Protein AF-A0A4R5AH41-F1 (afdb_monomer)

Nearest PDB structures (foldseek):
  6cy1-assembly1_B  TM=2.237E-01  e=2.952E-01  Elizabethkingia anophelis NUHP1
  3kl4-assembly1_A  TM=2.730E-01  e=7.600E-01  Saccharolobus solfataricus P2
  2q9b-assembly2_B  TM=2.806E-01  e=1.340E+00  Thermus aquaticus

Sequence (254 aa):
MARFDHRVDLRISCFIVAVNAEPDVEETVKLLARASHRENRQSMNRLARGCSQDTRNRLRAALQHRTAGPDRTPSSHEGHRQLLASAFRHPQGTGFIGPGADGLLRSAFTEALTSKTGVSWILAAKSDLRRLFDDAFDDALREHWSPRLRVVDTLEDAIEHLDFEADIARALNTNATDALLPVLWFTTSGPDTDVIHQTLQNWPDIIALIAGGWPHGPTHLIEADGPRPLPRRPIDLLSPQQAIASLDVPDQPS

Foldseek 3Di:
DDDDDDDDPPPPVVVVVPPDDDPVVVVVVVVVVVVVPDDDPVVVVVCVVPPPPVVVVVVLVVVVVVPPDDDDDDDDDPPPPAQLLNVQFDLQAEEEDEDLRLLSVLLSVLCQLPDPDQAQAEEEEPVQCCVNQPPLCDPVLVVVSPPRYDYHHDPVRRLVVLVVVLVVVVVSPPPDPPPHRAYEYEEEDDPCLVVVSVSSNSDDGYRYYYYDDRPRDYYWYAYPLGTVVDPPDHGRRDHSVRSSVSSPDPDPPD

Structure (mmCIF, N/CA/C/O backbone):
data_AF-A0A4R5AH41-F1
#
_entry.id   AF-A0A4R5AH41-F1
#
loop_
_atom_site.group_PDB
_atom_site.id
_atom_site.type_symbol
_atom_site.label_atom_id
_atom_site.label_alt_id
_atom_site.label_comp_id
_atom_site.label_asym_id
_atom_site.label_entity_id
_atom_site.label_seq_id
_atom_site.pdbx_PDB_ins_code
_atom_site.Cartn_x
_atom_site.Cartn_y
_atom_site.Cartn_z
_atom_site.occupancy
_atom_site.B_iso_or_equiv
_atom_site.auth_seq_id
_atom_site.auth_comp_id
_atom_site.auth_asym_id
_atom_site.auth_atom_id
_atom_site.pdbx_PDB_model_num
ATOM 1 N N . MET A 1 1 ? 4.994 33.450 -8.417 1.00 35.09 1 MET A N 1
ATOM 2 C CA . MET A 1 1 ? 3.945 33.700 -7.404 1.00 35.09 1 MET A CA 1
ATOM 3 C C . MET A 1 1 ? 2.589 33.546 -8.092 1.00 35.09 1 MET A C 1
ATOM 5 O O . MET A 1 1 ? 1.967 34.528 -8.472 1.00 35.09 1 MET A O 1
ATOM 9 N N . ALA A 1 2 ? 2.218 32.296 -8.380 1.00 28.33 2 ALA A N 1
ATOM 10 C CA . ALA A 1 2 ? 1.014 31.933 -9.125 1.00 28.33 2 ALA A CA 1
ATOM 11 C C . ALA A 1 2 ? -0.045 31.429 -8.136 1.00 28.33 2 ALA A C 1
ATOM 13 O O . ALA A 1 2 ? 0.275 30.655 -7.238 1.00 28.33 2 ALA A O 1
ATOM 14 N N . ARG A 1 3 ? -1.277 31.927 -8.265 1.00 29.14 3 ARG A N 1
ATOM 15 C CA . ARG A 1 3 ? -2.433 31.496 -7.471 1.00 29.14 3 ARG A CA 1
ATOM 16 C C . ARG A 1 3 ? -2.961 30.189 -8.066 1.00 29.14 3 ARG A C 1
ATOM 18 O O . ARG A 1 3 ? -3.331 30.189 -9.235 1.00 29.14 3 ARG 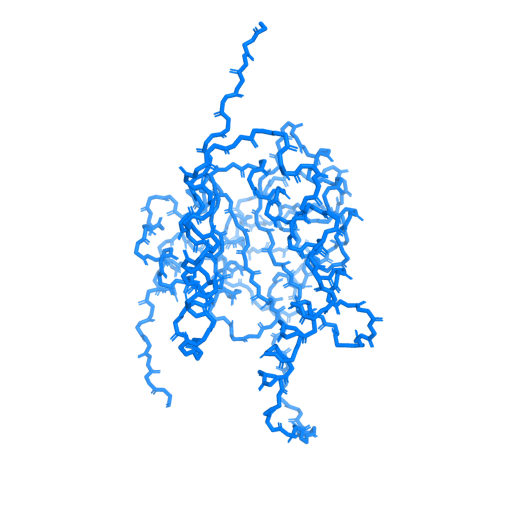A O 1
ATOM 25 N N . PHE A 1 4 ? -2.993 29.124 -7.270 1.00 28.44 4 PHE A N 1
ATOM 26 C CA . PHE A 1 4 ? -3.710 27.895 -7.603 1.00 28.44 4 PHE A CA 1
ATOM 27 C C . PHE A 1 4 ? -5.207 28.085 -7.323 1.00 28.44 4 PHE A C 1
ATOM 29 O O . PHE A 1 4 ? -5.600 28.564 -6.258 1.00 28.44 4 PHE A O 1
ATOM 36 N N . ASP A 1 5 ? -6.022 27.780 -8.330 1.00 29.89 5 ASP A N 1
ATOM 37 C CA . ASP A 1 5 ? -7.482 27.835 -8.313 1.00 29.89 5 ASP A CA 1
ATOM 38 C C . ASP A 1 5 ? -8.002 26.421 -8.003 1.00 29.89 5 ASP A C 1
ATOM 40 O O . ASP A 1 5 ? -7.986 25.544 -8.865 1.00 29.89 5 ASP A O 1
ATOM 44 N N . HIS A 1 6 ? -8.405 26.171 -6.752 1.00 34.00 6 HIS A N 1
ATOM 45 C CA . HIS A 1 6 ? -9.060 24.924 -6.351 1.00 34.00 6 HIS A CA 1
ATOM 46 C C . HIS A 1 6 ? -10.540 24.969 -6.745 1.00 34.00 6 HIS A C 1
ATOM 48 O O . HIS A 1 6 ? -11.391 25.481 -6.013 1.00 34.00 6 HIS A O 1
ATOM 54 N N . ARG A 1 7 ? -10.861 24.380 -7.895 1.00 31.56 7 ARG A N 1
ATOM 55 C CA . ARG A 1 7 ? -12.209 23.893 -8.203 1.00 31.56 7 ARG A CA 1
ATOM 56 C C . ARG A 1 7 ? -12.178 22.370 -8.209 1.00 31.56 7 ARG A C 1
ATOM 58 O O . ARG A 1 7 ? -11.949 21.766 -9.249 1.00 31.56 7 ARG A O 1
ATOM 65 N N . VAL A 1 8 ? -12.406 21.765 -7.046 1.00 41.31 8 VAL A N 1
ATOM 66 C CA . VAL A 1 8 ? -12.725 20.336 -6.940 1.00 41.31 8 VAL A CA 1
ATOM 67 C C . VAL A 1 8 ? -14.244 20.186 -6.968 1.00 41.31 8 VAL A C 1
ATOM 69 O O . VAL A 1 8 ? -14.975 20.847 -6.227 1.00 41.31 8 VAL A O 1
ATOM 72 N N . ASP A 1 9 ? -14.701 19.356 -7.899 1.00 36.22 9 ASP A N 1
ATOM 73 C CA . ASP A 1 9 ? -16.094 19.066 -8.213 1.00 36.22 9 ASP A CA 1
ATOM 74 C C . ASP A 1 9 ? -16.742 18.255 -7.071 1.00 36.22 9 ASP A C 1
ATOM 76 O O . ASP A 1 9 ? -16.426 17.090 -6.838 1.00 36.22 9 ASP A O 1
ATOM 80 N N . LEU A 1 10 ? -17.663 18.882 -6.332 1.00 38.03 10 LEU A N 1
ATOM 81 C CA . LEU A 1 10 ? -18.361 18.349 -5.147 1.00 38.03 10 LEU A CA 1
ATOM 82 C C . LEU A 1 10 ? -19.412 17.260 -5.463 1.00 38.03 10 LEU A C 1
ATOM 84 O O . LEU A 1 10 ? -20.250 16.927 -4.622 1.00 38.03 10 LEU A O 1
ATOM 88 N N . ARG A 1 11 ? -19.410 16.706 -6.679 1.00 35.22 11 ARG A N 1
ATOM 89 C CA . ARG A 1 11 ? -20.473 15.815 -7.171 1.00 35.22 11 ARG A CA 1
ATOM 90 C C . ARG A 1 11 ? -20.351 14.359 -6.725 1.00 35.22 11 ARG A C 1
ATOM 92 O O . ARG A 1 11 ? -21.365 13.669 -6.708 1.00 35.22 11 ARG A O 1
ATOM 99 N N . ILE A 1 12 ? -19.173 13.896 -6.304 1.00 39.19 12 ILE A N 1
ATOM 100 C CA . ILE A 1 12 ? -18.959 12.459 -6.041 1.00 39.19 12 ILE A CA 1
ATOM 101 C C . ILE A 1 12 ? -19.323 12.059 -4.595 1.00 39.19 12 ILE A C 1
ATOM 103 O O . ILE A 1 12 ? -19.827 10.959 -4.376 1.00 39.19 12 ILE A O 1
ATOM 107 N N . SER A 1 13 ? -19.223 12.964 -3.612 1.00 37.66 13 SER A N 1
ATOM 108 C CA . SER A 1 13 ? -19.558 12.635 -2.209 1.00 37.66 13 SER A CA 1
ATOM 109 C C . SER A 1 13 ? -21.052 12.690 -1.860 1.00 37.66 13 SER A C 1
ATOM 111 O O . SER A 1 13 ? -21.449 12.151 -0.830 1.00 37.66 13 SER A O 1
ATOM 113 N N . CYS A 1 14 ? -21.914 13.282 -2.697 1.00 33.88 14 CYS A N 1
ATOM 114 C CA . CYS A 1 14 ? -23.363 13.282 -2.434 1.00 33.88 14 CYS A CA 1
ATOM 115 C C . CYS A 1 14 ? -24.069 11.992 -2.882 1.00 33.88 14 CYS A C 1
ATOM 117 O O . CYS A 1 14 ? -25.164 11.706 -2.402 1.00 33.88 14 CYS A O 1
ATOM 119 N N . PHE A 1 15 ? -23.461 11.186 -3.757 1.00 35.25 15 PHE A N 1
ATOM 120 C CA . PHE A 1 15 ? -24.126 9.990 -4.280 1.00 35.25 15 PHE A CA 1
ATOM 121 C C . PHE A 1 15 ? -24.088 8.803 -3.312 1.00 35.25 15 PHE A C 1
ATOM 123 O O . PHE A 1 15 ? -25.055 8.053 -3.241 1.00 35.25 15 PHE A O 1
ATOM 130 N N . ILE A 1 16 ? -23.048 8.676 -2.482 1.00 39.44 16 ILE A N 1
ATOM 131 C CA . ILE A 1 16 ? -22.964 7.585 -1.491 1.00 39.44 16 ILE A CA 1
ATOM 132 C C . ILE A 1 16 ? -24.015 7.755 -0.373 1.00 39.44 16 ILE A C 1
ATOM 134 O O . ILE A 1 16 ? -24.463 6.771 0.210 1.00 39.44 16 ILE A O 1
ATOM 138 N N . VAL A 1 17 ? -24.482 8.986 -0.125 1.00 38.38 17 VAL A N 1
ATOM 139 C CA . VAL A 1 17 ? -25.563 9.272 0.836 1.00 38.38 17 VAL A CA 1
ATOM 140 C C . VAL A 1 17 ? -26.957 9.081 0.216 1.00 38.38 17 VAL A C 1
ATOM 142 O O . VAL A 1 17 ? -27.891 8.735 0.932 1.00 38.38 17 VAL A O 1
ATOM 145 N N . ALA A 1 18 ? -27.122 9.256 -1.100 1.00 36.81 18 ALA A N 1
ATOM 146 C CA . ALA A 1 18 ? -28.443 9.312 -1.737 1.00 36.81 18 ALA A CA 1
ATOM 147 C C . ALA A 1 18 ? -29.052 7.949 -2.119 1.00 36.81 18 ALA A C 1
ATOM 149 O O . ALA A 1 18 ? -30.262 7.868 -2.302 1.00 36.81 18 ALA A O 1
ATOM 150 N N . VAL A 1 19 ? -28.265 6.871 -2.221 1.00 41.78 19 VAL A N 1
ATOM 151 C CA . VAL A 1 19 ? -28.760 5.586 -2.768 1.00 41.78 19 VAL A CA 1
ATOM 152 C C . VAL A 1 19 ? -29.76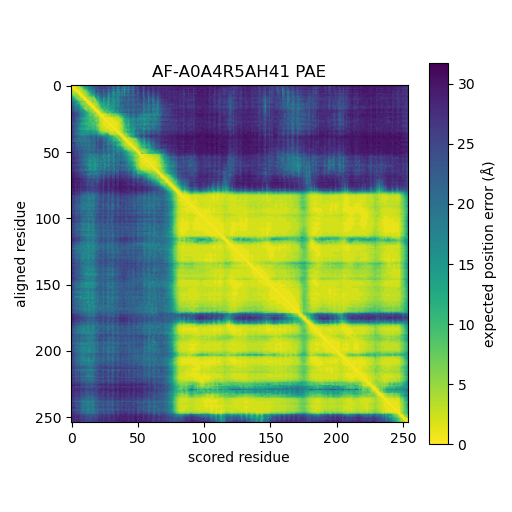3 4.864 -1.844 1.00 41.78 19 VAL A C 1
ATOM 154 O O . VAL A 1 19 ? -30.431 3.947 -2.298 1.00 41.78 19 VAL A O 1
ATOM 157 N N . ASN A 1 20 ? -29.952 5.292 -0.587 1.00 41.31 20 ASN A N 1
ATOM 158 C CA . ASN A 1 20 ? -30.969 4.723 0.320 1.00 41.31 20 ASN A CA 1
ATOM 159 C C . ASN A 1 20 ? -31.586 5.748 1.295 1.00 41.31 20 ASN A C 1
ATOM 161 O O . ASN A 1 20 ? -32.008 5.388 2.394 1.00 41.31 20 ASN A O 1
ATOM 165 N N . ALA A 1 21 ? -31.595 7.035 0.946 1.00 40.72 21 ALA A N 1
ATOM 166 C CA . ALA A 1 21 ? -32.106 8.065 1.845 1.00 40.72 21 ALA A CA 1
ATOM 167 C C . ALA A 1 21 ? -33.635 8.208 1.730 1.00 40.72 21 ALA A C 1
ATOM 169 O O . ALA A 1 21 ? -34.175 8.231 0.626 1.00 40.72 21 ALA A O 1
ATOM 170 N N . GLU A 1 22 ? -34.332 8.326 2.866 1.00 47.62 22 GLU A N 1
ATOM 171 C CA . GLU A 1 22 ? -35.754 8.689 2.886 1.00 47.62 22 GLU A CA 1
ATOM 172 C C . GLU A 1 22 ? -35.989 10.027 2.148 1.00 47.62 22 GLU A C 1
ATOM 174 O O . GLU A 1 22 ? -35.108 10.896 2.170 1.00 47.62 22 GLU A O 1
ATOM 179 N N . PRO A 1 23 ? -37.162 10.228 1.512 1.00 49.97 23 PRO A N 1
ATOM 180 C CA . PRO A 1 23 ? -37.425 11.355 0.604 1.00 49.97 23 PRO A CA 1
ATOM 181 C C . PRO A 1 23 ? -37.144 12.750 1.200 1.00 49.97 23 PRO A C 1
ATOM 183 O O . PRO A 1 23 ? -36.809 13.679 0.466 1.00 49.97 23 PRO A O 1
ATOM 186 N N . ASP A 1 24 ? -37.194 12.891 2.525 1.00 48.56 24 ASP A N 1
ATOM 187 C CA . ASP A 1 24 ? -36.942 14.146 3.251 1.00 48.56 24 ASP A CA 1
ATOM 188 C C . ASP A 1 24 ? -35.437 14.531 3.315 1.00 48.56 24 ASP A C 1
ATOM 190 O O . ASP A 1 24 ? -35.044 15.704 3.349 1.00 48.56 24 ASP A O 1
ATOM 194 N N . VAL A 1 25 ? -34.541 13.539 3.250 1.00 50.91 25 VAL A N 1
ATOM 195 C CA . VAL A 1 25 ? -33.081 13.745 3.229 1.00 50.91 25 VAL A CA 1
ATOM 196 C C . VAL A 1 25 ? -32.612 14.142 1.828 1.00 50.91 25 VAL A C 1
ATOM 198 O O . VAL A 1 25 ? -31.726 14.989 1.683 1.00 50.91 25 VAL A O 1
ATOM 201 N N . GLU A 1 26 ? -33.245 13.598 0.788 1.00 48.69 26 GLU A N 1
ATOM 202 C CA . GLU A 1 26 ? -32.964 13.959 -0.602 1.00 48.69 26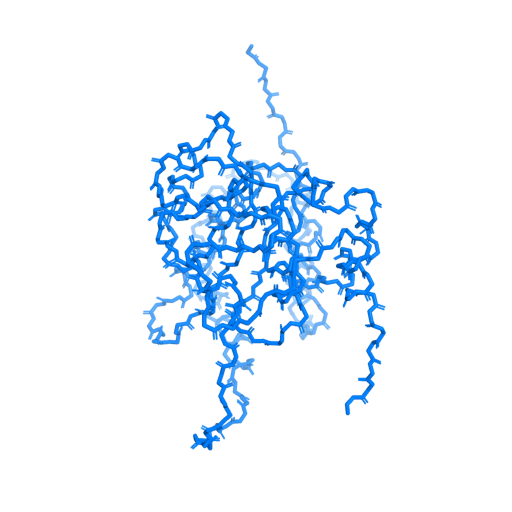 GLU A CA 1
ATOM 203 C C . GLU A 1 26 ? -33.308 15.434 -0.878 1.00 48.69 26 GLU A C 1
ATOM 205 O O . GLU A 1 26 ? -32.557 16.141 -1.558 1.00 48.69 26 GLU A O 1
ATOM 210 N N . GLU A 1 27 ? -34.400 15.938 -0.296 1.00 50.78 27 GLU A N 1
ATOM 211 C CA . GLU A 1 27 ? -34.790 17.345 -0.400 1.00 50.78 27 GLU A CA 1
ATOM 212 C C . GLU A 1 27 ? -33.811 18.270 0.339 1.00 50.78 27 GLU A C 1
ATOM 214 O O . GLU A 1 27 ? -33.423 19.315 -0.190 1.00 50.78 27 GLU A O 1
ATOM 219 N N . THR A 1 28 ? -33.294 17.839 1.491 1.00 49.38 28 THR A N 1
ATOM 220 C CA . THR A 1 28 ? -32.268 18.571 2.251 1.00 49.38 28 THR A CA 1
ATOM 221 C C . THR A 1 28 ? -30.940 18.664 1.485 1.00 49.38 28 THR A C 1
ATOM 223 O O . THR A 1 28 ? -30.325 19.733 1.422 1.00 49.38 28 THR A O 1
ATOM 226 N N . VAL A 1 29 ? -30.517 17.581 0.825 1.00 51.06 29 VAL A N 1
ATOM 227 C CA . VAL A 1 29 ? -29.310 17.559 -0.022 1.00 51.06 29 VAL A CA 1
ATOM 228 C C . VAL A 1 29 ? -29.505 18.410 -1.284 1.00 51.06 29 VAL A C 1
ATOM 230 O O . VAL A 1 29 ? -28.619 19.186 -1.651 1.00 51.06 29 VAL A O 1
ATOM 233 N N . LYS A 1 30 ? -30.690 18.366 -1.911 1.00 52.84 30 LYS A N 1
ATOM 234 C CA . LYS A 1 30 ? -31.043 19.237 -3.049 1.00 52.84 30 LYS A CA 1
ATOM 235 C C . LYS A 1 30 ? -31.088 20.716 -2.655 1.00 52.84 30 LYS A C 1
ATOM 237 O O . LYS A 1 30 ? -30.661 21.561 -3.442 1.00 52.84 30 LYS A O 1
ATOM 242 N N . LEU A 1 31 ? -31.569 21.051 -1.457 1.00 48.94 31 LEU A N 1
ATOM 243 C CA . LEU A 1 31 ? -31.590 22.423 -0.938 1.00 48.94 31 LEU A CA 1
ATOM 244 C C . LEU A 1 31 ? -30.180 22.946 -0.641 1.00 48.94 31 LEU A C 1
ATOM 246 O O . LEU A 1 31 ? -29.873 24.083 -1.002 1.00 48.94 31 LEU A O 1
ATOM 250 N N . LEU A 1 32 ? -29.297 22.113 -0.083 1.00 46.50 32 LEU A N 1
ATOM 251 C CA . LEU A 1 32 ? -27.883 22.449 0.126 1.00 46.50 32 LEU A CA 1
ATOM 252 C C . LEU A 1 32 ? -27.134 22.648 -1.202 1.00 46.50 32 LEU A C 1
ATOM 254 O O . LEU A 1 32 ? -26.383 23.614 -1.348 1.00 46.50 32 LEU A O 1
ATOM 258 N N . ALA A 1 33 ? -27.410 21.813 -2.209 1.00 47.31 33 ALA A N 1
ATOM 259 C CA . ALA A 1 33 ? -26.854 21.968 -3.553 1.00 47.31 33 ALA A CA 1
ATOM 260 C C . ALA A 1 33 ? -27.364 23.240 -4.264 1.00 47.31 33 ALA A C 1
ATOM 262 O O . ALA A 1 33 ? -26.602 23.922 -4.948 1.00 47.31 33 ALA A O 1
ATOM 263 N N . ARG A 1 34 ? -28.638 23.615 -4.067 1.00 46.47 34 ARG A N 1
ATOM 264 C CA . ARG A 1 34 ? -29.227 24.852 -4.617 1.00 46.47 34 ARG A CA 1
ATOM 265 C C . ARG A 1 34 ? -28.726 26.116 -3.911 1.00 46.47 34 ARG A C 1
ATOM 267 O O . ARG A 1 34 ? -28.546 27.137 -4.572 1.00 46.47 34 ARG A O 1
ATOM 274 N N . ALA A 1 35 ? -28.457 26.052 -2.605 1.00 42.38 35 ALA A N 1
ATOM 275 C CA . ALA A 1 35 ? -27.879 27.159 -1.839 1.00 42.38 35 ALA A CA 1
ATOM 276 C C . ALA A 1 35 ? -26.420 27.460 -2.234 1.00 42.38 35 ALA A C 1
ATOM 278 O O . ALA A 1 35 ? -25.985 28.602 -2.129 1.00 42.38 35 ALA A O 1
ATOM 279 N N . SER A 1 36 ? -25.691 26.468 -2.758 1.00 41.44 36 SER A N 1
ATOM 280 C CA . SER A 1 36 ? -24.319 26.626 -3.265 1.00 41.44 36 SER A CA 1
ATOM 281 C C . SER A 1 36 ? -24.237 27.424 -4.582 1.00 41.44 36 SER A C 1
ATOM 283 O O . SER A 1 36 ? -23.195 27.996 -4.898 1.00 41.44 36 SER A O 1
ATOM 285 N N . HIS A 1 37 ? -25.344 27.537 -5.331 1.00 40.44 37 HIS A N 1
ATOM 286 C CA . HIS A 1 37 ? -25.381 28.213 -6.635 1.00 40.44 37 HIS A CA 1
ATOM 287 C C . HIS A 1 37 ? -25.789 29.698 -6.605 1.00 40.44 37 HIS A C 1
ATOM 289 O O . HIS A 1 37 ? -25.733 30.353 -7.646 1.00 40.44 37 HIS A O 1
ATOM 295 N N . ARG A 1 38 ? -26.166 30.264 -5.448 1.00 42.25 38 ARG A N 1
ATOM 296 C CA . ARG A 1 38 ? -26.451 31.704 -5.302 1.00 42.25 38 ARG A CA 1
ATOM 297 C C . ARG A 1 38 ? -25.404 32.379 -4.417 1.00 42.25 38 ARG A C 1
ATOM 299 O O . ARG A 1 38 ? -25.108 31.923 -3.322 1.00 42.25 38 ARG A O 1
ATOM 306 N N . GLU A 1 39 ? -24.855 33.469 -4.938 1.00 41.47 39 GLU A N 1
ATOM 307 C CA . GLU A 1 39 ? -23.801 34.317 -4.376 1.00 41.47 39 GLU A CA 1
ATOM 308 C C . GLU A 1 39 ? -23.873 34.553 -2.855 1.00 41.47 39 GLU A C 1
ATOM 310 O O . GLU A 1 39 ? -24.918 34.891 -2.305 1.00 41.47 39 GLU A O 1
ATOM 315 N N . ASN A 1 40 ? -22.714 34.519 -2.189 1.00 40.59 40 ASN A N 1
ATOM 316 C CA . ASN A 1 40 ? -21.980 35.708 -1.717 1.00 40.59 40 ASN A CA 1
ATOM 317 C C . ASN A 1 40 ? -21.041 35.304 -0.555 1.00 40.59 40 ASN A C 1
ATOM 319 O O . ASN A 1 40 ? -21.462 34.744 0.461 1.00 40.59 40 ASN A O 1
ATOM 323 N N . ARG A 1 41 ? -19.744 35.609 -0.695 1.00 42.31 41 ARG A N 1
ATOM 324 C CA . ARG A 1 41 ? -18.631 35.159 0.172 1.00 42.31 41 ARG A CA 1
ATOM 325 C C . ARG A 1 41 ? -18.740 35.582 1.647 1.00 42.31 41 ARG A C 1
ATOM 327 O O . ARG A 1 41 ? -18.005 35.062 2.479 1.00 42.31 41 ARG A O 1
ATOM 334 N N . GLN A 1 42 ? -19.647 36.495 1.995 1.00 37.62 42 GLN A N 1
ATOM 335 C CA . GLN A 1 42 ? -19.817 36.989 3.367 1.00 37.62 42 GLN A CA 1
ATOM 336 C C . GLN A 1 42 ? -20.838 36.200 4.209 1.00 37.62 42 GLN A C 1
ATOM 338 O O . GLN A 1 42 ? -20.825 36.323 5.434 1.00 37.62 42 GLN A O 1
ATOM 343 N N . SER A 1 43 ? -21.653 35.328 3.603 1.00 37.22 43 SER A N 1
ATOM 344 C CA . SER A 1 43 ? -22.645 34.517 4.336 1.00 37.22 43 SER A CA 1
ATOM 345 C C . SER A 1 43 ? -22.083 33.185 4.858 1.00 37.22 43 SER A C 1
ATOM 347 O O . SER A 1 43 ? -22.557 32.669 5.871 1.00 37.22 43 SER A O 1
ATOM 349 N N . MET A 1 44 ? -21.019 32.652 4.244 1.00 33.88 44 MET A N 1
ATOM 350 C CA . MET A 1 44 ? -20.412 31.374 4.654 1.00 33.88 44 MET A CA 1
ATOM 351 C C . MET A 1 44 ? -19.733 31.420 6.031 1.00 33.88 44 MET A C 1
ATOM 353 O O . MET A 1 44 ? -19.814 30.451 6.784 1.00 33.88 44 MET A O 1
ATOM 357 N N . ASN A 1 45 ? -19.152 32.559 6.425 1.00 32.62 45 ASN A N 1
ATOM 358 C CA . ASN A 1 45 ? -18.512 32.689 7.741 1.00 32.62 45 ASN A CA 1
ATOM 359 C C . ASN A 1 45 ? -19.514 32.729 8.909 1.00 32.62 45 ASN A C 1
ATOM 361 O O . ASN A 1 45 ? -19.117 32.522 10.055 1.00 32.62 45 ASN A O 1
ATOM 365 N N . ARG A 1 46 ? -20.810 32.960 8.646 1.00 35.22 46 ARG A N 1
ATOM 366 C CA . ARG A 1 46 ? -21.862 32.889 9.677 1.00 35.22 46 ARG A CA 1
ATOM 367 C C . ARG A 1 46 ? -22.573 31.535 9.735 1.00 35.22 46 ARG A C 1
ATOM 369 O O . ARG A 1 46 ? -23.102 31.205 10.789 1.00 35.22 46 ARG A O 1
ATOM 376 N N . LEU A 1 47 ? -22.528 30.725 8.674 1.00 38.62 47 LEU A N 1
ATOM 377 C CA . LEU A 1 47 ? -23.182 29.406 8.642 1.00 38.62 47 LEU A CA 1
ATOM 378 C C . LEU A 1 47 ? -22.273 28.248 9.091 1.00 38.62 47 LEU A C 1
ATOM 380 O O . LEU A 1 47 ? -22.780 27.248 9.591 1.00 38.62 47 LEU A O 1
ATOM 384 N N . ALA A 1 48 ? -20.943 28.402 9.056 1.00 37.47 48 ALA A N 1
ATOM 385 C CA . ALA A 1 48 ? -20.011 27.401 9.601 1.00 37.47 48 ALA A CA 1
ATOM 386 C C . ALA A 1 48 ? -20.086 27.241 11.139 1.00 37.47 48 ALA A C 1
ATOM 388 O O . ALA A 1 48 ? -19.612 26.248 11.685 1.00 37.47 48 ALA A O 1
ATOM 389 N N . ARG A 1 49 ? -20.721 28.185 11.852 1.00 40.56 49 ARG A N 1
ATOM 390 C CA . ARG A 1 49 ? -21.010 28.077 13.299 1.00 40.56 49 ARG A CA 1
ATOM 391 C C . ARG A 1 49 ? -22.427 27.582 13.610 1.00 40.56 49 ARG A C 1
ATOM 393 O O . ARG A 1 49 ? -22.805 27.536 14.774 1.00 40.56 49 ARG A O 1
ATOM 400 N N . GLY A 1 50 ? -23.201 27.217 12.588 1.00 38.59 50 GLY A N 1
ATOM 401 C CA . GLY A 1 50 ? -24.621 26.890 12.706 1.00 38.59 50 GLY A CA 1
ATOM 402 C C . GLY A 1 50 ? -25.009 25.542 12.109 1.00 38.59 50 GLY A C 1
ATOM 403 O O . GLY A 1 50 ? -26.165 25.378 11.736 1.00 38.59 50 GLY A O 1
ATOM 404 N N . CYS A 1 51 ? -24.092 24.574 11.999 1.00 43.66 51 CYS A N 1
ATOM 405 C CA . CYS A 1 51 ? -24.520 23.193 11.781 1.00 43.66 51 CYS A CA 1
ATOM 406 C C . CYS A 1 51 ? -25.182 22.721 13.081 1.00 43.66 51 CYS A C 1
ATOM 408 O O . CYS A 1 51 ? -24.496 22.399 14.055 1.00 43.66 51 CYS A O 1
ATOM 410 N N . SER A 1 52 ? -26.514 22.830 13.115 1.00 54.75 52 SER A N 1
ATOM 411 C CA . SER A 1 52 ? -27.352 22.513 14.266 1.00 54.75 52 SER A CA 1
ATOM 412 C C . SER A 1 52 ? -26.975 21.139 14.808 1.00 54.75 52 SER A C 1
ATOM 414 O O . SER A 1 52 ? -26.816 20.181 14.048 1.00 54.75 52 SER A O 1
ATOM 416 N N . GLN A 1 53 ? -26.858 21.044 16.132 1.00 50.50 53 GLN A N 1
ATOM 417 C CA . GLN A 1 53 ? -26.679 19.790 16.866 1.00 50.50 53 GLN A CA 1
ATOM 418 C C . GLN A 1 53 ? -27.642 18.696 16.359 1.00 50.50 53 GLN A C 1
ATOM 420 O O . GLN A 1 53 ? -27.296 17.519 16.351 1.00 50.50 53 GLN A O 1
ATOM 425 N N . ASP A 1 54 ? -28.812 19.103 15.857 1.00 45.50 54 ASP A N 1
ATOM 426 C CA . ASP A 1 54 ? -29.840 18.239 15.287 1.00 45.50 54 ASP A CA 1
ATOM 427 C C . ASP A 1 54 ? -29.394 17.506 14.005 1.00 45.50 54 ASP A C 1
ATOM 429 O O . ASP A 1 54 ? -29.617 16.307 13.872 1.00 45.50 54 ASP A O 1
ATOM 433 N N . THR A 1 55 ? -28.665 18.160 13.093 1.00 49.06 55 THR A N 1
ATOM 434 C CA . THR A 1 55 ? -28.159 17.516 11.863 1.00 49.06 55 THR A CA 1
ATOM 435 C C . THR A 1 55 ? -27.080 16.479 12.180 1.00 49.06 55 THR A C 1
ATOM 437 O O . THR A 1 55 ? -27.070 15.393 11.601 1.00 49.06 55 THR A O 1
ATOM 440 N N . ARG A 1 56 ? -26.208 16.767 13.158 1.00 49.12 56 ARG A N 1
ATOM 441 C CA . ARG A 1 56 ? -25.216 15.797 13.656 1.00 49.12 56 ARG A CA 1
ATOM 442 C C . ARG A 1 56 ? -25.877 14.622 14.371 1.00 49.12 56 ARG A C 1
ATOM 444 O O . ARG A 1 56 ? -25.452 13.486 14.183 1.00 49.12 56 ARG A O 1
ATOM 451 N N . ASN A 1 57 ? -26.930 14.877 15.145 1.00 46.81 57 ASN A N 1
ATOM 452 C CA . ASN A 1 57 ? -27.683 13.829 15.830 1.00 46.81 57 ASN A CA 1
ATOM 453 C C . ASN A 1 57 ? -28.439 12.926 14.844 1.00 46.81 57 ASN A C 1
ATOM 455 O O . ASN A 1 57 ? -28.445 11.713 15.034 1.00 46.81 57 ASN A O 1
ATOM 459 N N . ARG A 1 58 ? -28.998 13.475 13.757 1.00 52.53 58 ARG A N 1
ATOM 460 C CA . ARG A 1 58 ? -29.671 12.691 12.707 1.00 52.53 58 ARG A CA 1
ATOM 461 C C . ARG A 1 58 ? -28.702 11.829 11.899 1.00 52.53 58 ARG A C 1
ATOM 463 O O . ARG A 1 58 ? -28.994 10.663 11.658 1.00 52.53 58 ARG A O 1
ATOM 470 N N . LEU A 1 59 ? -27.524 12.356 11.550 1.00 47.03 59 LEU A N 1
ATOM 471 C CA . LEU A 1 59 ? -26.491 11.581 10.850 1.00 47.03 59 LEU A CA 1
ATOM 472 C C . LEU A 1 59 ? -25.923 10.463 11.747 1.00 47.03 59 LEU A C 1
ATOM 474 O O . LEU A 1 59 ? -25.710 9.345 11.288 1.00 47.03 59 LEU A O 1
ATOM 478 N N . ARG A 1 60 ? -25.772 10.733 13.053 1.00 47.97 60 ARG A N 1
ATOM 479 C CA . ARG A 1 60 ? -25.418 9.728 14.067 1.00 47.97 60 ARG A CA 1
ATOM 480 C C . ARG A 1 60 ? -26.498 8.646 14.210 1.00 47.97 60 ARG A C 1
ATOM 482 O O . ARG A 1 60 ? -26.149 7.472 14.243 1.00 47.97 60 ARG A O 1
ATOM 489 N N . ALA A 1 61 ? -27.780 9.015 14.243 1.00 48.25 61 ALA A N 1
ATOM 490 C CA . ALA A 1 61 ? -28.890 8.061 14.317 1.00 48.25 61 ALA A CA 1
ATOM 491 C C . ALA A 1 61 ? -28.964 7.163 13.066 1.00 48.25 61 ALA A C 1
ATOM 493 O O . ALA A 1 61 ? -29.105 5.948 13.186 1.00 48.25 61 ALA A O 1
ATOM 494 N N . ALA A 1 62 ? -28.769 7.729 11.870 1.00 51.50 62 ALA A N 1
ATOM 495 C CA . ALA A 1 62 ? -28.754 6.972 10.616 1.00 51.50 62 ALA A CA 1
ATOM 496 C C . ALA A 1 62 ? -27.598 5.953 10.541 1.00 51.50 62 ALA A C 1
ATOM 498 O O . ALA A 1 62 ? -27.768 4.860 10.004 1.00 51.50 62 ALA A O 1
ATOM 499 N N . LEU A 1 63 ? -26.435 6.274 11.121 1.00 45.88 63 LEU A N 1
ATOM 500 C CA . LEU A 1 63 ? -25.287 5.362 11.182 1.00 45.88 63 LEU A CA 1
ATOM 501 C C . LEU A 1 63 ? -25.438 4.283 12.270 1.00 45.88 63 LEU A C 1
ATOM 503 O O . LEU A 1 63 ? -25.016 3.150 12.054 1.00 45.88 63 LEU A O 1
ATOM 507 N N . GLN A 1 64 ? -26.092 4.590 13.396 1.00 46.09 64 GLN A N 1
ATOM 508 C CA . GLN A 1 64 ? -26.380 3.623 14.469 1.00 46.09 64 GLN A CA 1
ATOM 509 C C . GLN A 1 64 ? -27.401 2.551 14.057 1.00 46.09 64 GLN A C 1
ATOM 511 O O . GLN A 1 64 ? -27.309 1.411 14.505 1.00 46.09 64 GLN A O 1
ATOM 516 N N . HIS A 1 65 ? -28.331 2.868 13.151 1.00 41.81 65 HIS A N 1
ATOM 517 C CA . HIS A 1 65 ? -29.226 1.860 12.570 1.00 41.81 65 HIS A CA 1
ATOM 518 C C . HIS A 1 65 ? -28.511 0.884 11.618 1.00 41.81 65 HIS A C 1
ATOM 520 O O . HIS A 1 65 ? -29.061 -0.172 11.313 1.00 41.81 65 HIS A O 1
ATOM 526 N N . ARG A 1 66 ? -27.276 1.184 11.186 1.00 44.66 66 ARG A N 1
ATOM 527 C CA . ARG A 1 66 ? -26.476 0.321 10.302 1.00 44.66 66 ARG A CA 1
ATOM 528 C C . ARG A 1 66 ? -25.648 -0.728 11.057 1.00 44.66 66 ARG A C 1
ATOM 530 O O . ARG A 1 66 ? -25.239 -1.713 10.451 1.00 44.66 66 ARG A O 1
ATOM 537 N N . THR A 1 67 ? -25.416 -0.542 12.358 1.00 42.59 67 THR A N 1
ATOM 538 C CA . THR A 1 67 ? -24.640 -1.460 13.215 1.00 42.59 67 THR A CA 1
ATOM 539 C C . THR A 1 67 ? -25.496 -2.424 14.040 1.00 42.59 67 THR A C 1
ATOM 541 O O . THR A 1 67 ? -24.951 -3.278 14.733 1.00 42.59 67 THR A O 1
ATOM 544 N N . ALA A 1 68 ? -26.827 -2.359 13.943 1.00 39.28 68 ALA A N 1
ATOM 545 C CA . ALA A 1 68 ? -27.717 -3.312 14.603 1.00 39.28 68 ALA A CA 1
ATOM 546 C C . ALA A 1 68 ? -28.008 -4.523 13.692 1.00 39.28 68 ALA A C 1
ATOM 548 O O . ALA A 1 68 ? -29.044 -4.599 13.036 1.00 39.28 68 ALA A O 1
ATOM 549 N N . GLY A 1 69 ? -27.077 -5.477 13.650 1.00 34.66 69 GLY A N 1
ATOM 550 C CA . GLY A 1 69 ? -27.244 -6.786 13.012 1.00 34.66 69 GLY A CA 1
ATOM 551 C C . GLY A 1 69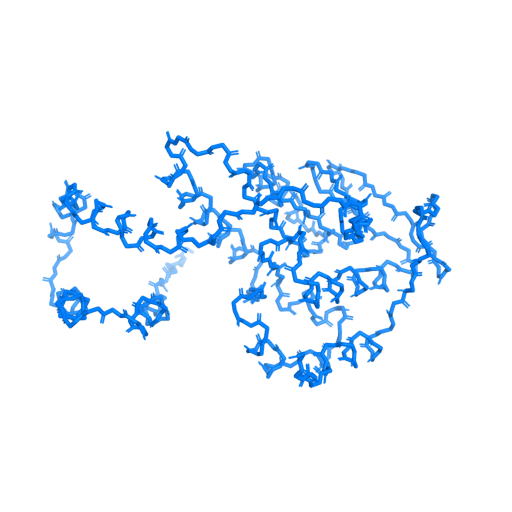 ? -26.230 -7.796 13.561 1.00 34.66 69 GLY A C 1
ATOM 552 O O . GLY A 1 69 ? -25.140 -7.409 13.968 1.00 34.66 69 GLY A O 1
ATOM 553 N N . PRO A 1 70 ? -26.595 -9.084 13.602 1.00 44.03 70 PRO A N 1
ATOM 554 C CA . PRO A 1 70 ? -27.024 -9.797 14.796 1.00 44.03 70 PRO A CA 1
ATOM 555 C C . PRO A 1 70 ? -25.869 -10.248 15.696 1.00 44.03 70 PRO A C 1
ATOM 557 O O . PRO A 1 70 ? -24.761 -10.533 15.246 1.00 44.03 70 PRO A O 1
ATOM 560 N N . ASP A 1 71 ? -26.224 -10.355 16.972 1.00 44.09 71 ASP A N 1
ATOM 561 C CA . ASP A 1 71 ? -25.527 -10.980 18.094 1.00 44.09 71 ASP A CA 1
ATOM 562 C C . ASP A 1 71 ? -24.598 -12.138 17.664 1.00 44.09 71 ASP A C 1
ATOM 564 O O . ASP A 1 71 ? -25.033 -13.262 17.391 1.00 44.09 71 ASP A O 1
ATOM 568 N N . ARG A 1 72 ? -23.293 -11.853 17.554 1.00 43.03 72 ARG A N 1
ATOM 569 C CA . ARG A 1 72 ? -22.270 -12.871 17.291 1.00 43.03 72 ARG A CA 1
ATOM 570 C C . ARG A 1 72 ? -21.857 -13.502 18.610 1.00 43.03 72 ARG A C 1
ATOM 572 O O . ARG A 1 72 ? -21.012 -12.991 19.341 1.00 43.03 72 ARG A O 1
ATOM 579 N N . THR A 1 73 ? -22.433 -14.666 18.865 1.00 40.00 73 THR A N 1
ATOM 580 C CA . THR A 1 73 ? -21.869 -15.652 19.784 1.00 40.00 73 THR A CA 1
ATOM 581 C C . THR A 1 73 ? -20.437 -16.011 19.348 1.00 40.00 73 THR A C 1
ATOM 583 O O . THR A 1 73 ? -20.182 -16.189 18.154 1.00 40.00 73 THR A O 1
ATOM 586 N N . PRO A 1 74 ? -19.471 -16.121 20.279 1.00 44.09 74 PRO A N 1
ATOM 587 C CA . PRO A 1 74 ? -18.092 -16.452 19.948 1.00 44.09 74 PRO A CA 1
ATOM 588 C C . PRO A 1 74 ? -17.965 -17.964 19.732 1.00 44.09 74 PRO A C 1
ATOM 590 O O . PRO A 1 74 ? -17.666 -18.718 20.657 1.00 44.09 74 PRO A O 1
ATOM 593 N N . SER A 1 75 ? -18.206 -18.428 18.506 1.00 39.34 75 SER A N 1
ATOM 594 C CA . SER A 1 75 ? -17.912 -19.807 18.113 1.00 39.34 75 SER A CA 1
ATOM 595 C C . SER A 1 75 ? -16.487 -19.926 17.559 1.00 39.34 75 SER A C 1
ATOM 597 O O . SER A 1 75 ? -16.203 -19.528 16.436 1.00 39.34 75 SER A O 1
ATOM 599 N N . SER A 1 76 ? -15.611 -20.497 18.385 1.00 40.72 76 SER A N 1
ATOM 600 C CA . SER A 1 76 ? -14.713 -21.607 18.034 1.00 40.72 76 SER A CA 1
ATOM 601 C C . SER A 1 76 ? -13.831 -21.498 16.774 1.00 40.72 76 SER A C 1
ATOM 603 O O . SER A 1 76 ? -14.254 -21.837 15.679 1.00 40.72 76 SER A O 1
ATOM 605 N N . HIS A 1 77 ? -12.540 -21.211 16.982 1.00 39.84 77 HIS A N 1
ATOM 606 C CA . HIS A 1 77 ? -11.406 -21.873 16.306 1.00 39.84 77 HIS A CA 1
ATOM 607 C C . HIS A 1 77 ? -11.419 -22.042 14.768 1.00 39.84 77 HIS A C 1
ATOM 609 O O . HIS A 1 77 ? -10.885 -23.017 14.244 1.00 39.84 77 HIS A O 1
ATOM 615 N N . GLU A 1 78 ? -11.879 -21.047 14.018 1.00 42.97 78 GLU A N 1
ATOM 616 C CA . GLU A 1 78 ? -11.398 -20.844 12.649 1.00 42.97 78 GLU A CA 1
ATOM 617 C C . GLU A 1 78 ? -10.069 -20.088 12.750 1.00 42.97 78 GLU A C 1
ATOM 619 O O . GLU A 1 78 ? -10.030 -18.932 13.184 1.00 42.97 78 GLU A O 1
ATOM 624 N N . GLY A 1 79 ? -8.956 -20.775 12.473 1.00 41.91 79 GLY A N 1
ATOM 625 C CA . GLY A 1 79 ? -7.618 -20.192 12.541 1.00 41.91 79 GLY A CA 1
ATOM 626 C C . GLY A 1 79 ? -7.569 -18.930 11.690 1.00 41.91 79 GLY A C 1
ATOM 627 O O . GLY A 1 79 ? -7.495 -19.025 10.470 1.00 41.91 79 GLY A O 1
ATOM 628 N N . HIS A 1 80 ? -7.658 -17.760 12.332 1.00 52.09 80 HIS A N 1
ATOM 629 C CA . HIS A 1 80 ? -7.667 -16.470 11.657 1.00 52.09 80 HIS A CA 1
ATOM 630 C C . HIS A 1 80 ? -6.399 -16.377 10.819 1.00 52.09 80 HIS A C 1
ATOM 632 O O . HIS A 1 80 ? -5.300 -16.181 11.344 1.00 52.09 80 HIS A O 1
ATOM 638 N N . ARG A 1 81 ? -6.548 -16.575 9.508 1.00 65.56 81 ARG A N 1
ATOM 639 C CA . ARG A 1 81 ? -5.465 -16.426 8.551 1.00 65.56 81 ARG A CA 1
ATOM 640 C C . ARG A 1 81 ? -5.098 -14.948 8.555 1.00 65.56 81 ARG A C 1
ATOM 642 O O . ARG A 1 81 ? -5.753 -14.131 7.922 1.00 65.56 81 ARG A O 1
ATOM 649 N N . GLN A 1 82 ? -4.092 -14.605 9.350 1.00 79.69 82 GLN A N 1
ATOM 650 C CA . GLN A 1 82 ? -3.574 -13.248 9.458 1.00 79.69 82 GLN A CA 1
ATOM 651 C C . GLN A 1 82 ? -3.136 -12.782 8.065 1.00 79.69 82 GLN A C 1
ATOM 653 O O . GLN A 1 82 ? -2.380 -13.503 7.409 1.00 79.69 82 GLN A O 1
ATOM 658 N N . LEU A 1 83 ? -3.619 -11.616 7.620 1.00 88.69 83 LEU A N 1
ATOM 659 C CA . LEU A 1 83 ? -3.244 -11.021 6.333 1.00 88.69 83 LEU A CA 1
ATOM 660 C C . LEU A 1 83 ? -1.723 -10.876 6.221 1.00 88.69 83 LEU A C 1
ATOM 662 O O . LEU A 1 83 ? -1.051 -10.579 7.212 1.00 88.69 83 LEU A O 1
ATOM 666 N N . LEU A 1 84 ? -1.183 -11.007 5.006 1.00 90.75 84 LEU A N 1
ATOM 667 C CA . LEU A 1 84 ? 0.249 -10.857 4.744 1.00 90.75 84 LEU A CA 1
ATOM 668 C C . LEU A 1 84 ? 0.760 -9.508 5.230 1.00 90.75 84 LEU A C 1
ATOM 670 O O . LEU A 1 84 ? 1.769 -9.441 5.925 1.00 90.75 84 LEU A O 1
ATOM 674 N N . ALA A 1 85 ? 0.020 -8.447 4.909 1.00 92.69 85 ALA A N 1
ATOM 675 C CA . ALA A 1 85 ? 0.335 -7.086 5.313 1.00 92.69 85 ALA A CA 1
ATOM 676 C C . ALA A 1 85 ? 0.484 -6.954 6.837 1.00 92.69 85 ALA A C 1
ATOM 678 O O . ALA A 1 85 ? 1.370 -6.255 7.321 1.00 92.69 85 ALA A O 1
ATOM 679 N N . SER A 1 86 ? -0.327 -7.682 7.612 1.00 91.88 86 SER A N 1
ATOM 680 C CA . SER A 1 86 ? -0.264 -7.650 9.074 1.00 91.88 86 SER A CA 1
ATOM 681 C C . SER A 1 86 ? 1.005 -8.292 9.641 1.00 91.88 86 SER A C 1
ATOM 683 O O . SER A 1 86 ? 1.391 -7.945 10.754 1.00 91.88 86 SER A O 1
ATOM 685 N N . ALA A 1 87 ? 1.669 -9.193 8.906 1.00 90.81 87 ALA A N 1
ATOM 686 C CA . ALA A 1 87 ? 2.957 -9.759 9.318 1.00 90.81 87 ALA A CA 1
ATOM 687 C C . ALA A 1 87 ? 4.103 -8.733 9.251 1.00 90.81 87 ALA A C 1
ATOM 689 O O . ALA A 1 87 ? 5.110 -8.899 9.934 1.00 90.81 87 ALA A O 1
ATOM 690 N N . PHE A 1 88 ? 3.924 -7.668 8.467 1.00 92.06 88 PHE A N 1
ATOM 691 C CA . PHE A 1 88 ? 4.871 -6.565 8.299 1.00 92.06 88 PHE A CA 1
ATOM 692 C C . PHE A 1 88 ? 4.346 -5.261 8.907 1.00 92.06 88 PHE A C 1
ATOM 694 O O . PHE A 1 88 ? 4.765 -4.173 8.529 1.00 92.06 88 PHE A O 1
ATOM 701 N N . ARG A 1 89 ? 3.384 -5.340 9.831 1.00 93.19 89 ARG A N 1
ATOM 702 C CA . ARG A 1 89 ? 2.844 -4.150 10.483 1.00 93.19 89 ARG A CA 1
ATOM 703 C C . ARG A 1 89 ? 3.905 -3.524 11.388 1.00 93.19 89 ARG A C 1
ATOM 705 O O . ARG A 1 89 ? 4.388 -4.163 12.320 1.00 93.19 89 ARG A O 1
ATOM 712 N N . HIS A 1 90 ? 4.172 -2.240 11.174 1.00 94.88 90 HIS A N 1
ATOM 713 C CA . HIS A 1 90 ? 5.006 -1.421 12.046 1.00 94.88 90 HIS A CA 1
ATOM 714 C C . HIS A 1 90 ? 4.411 -0.005 12.161 1.00 94.88 90 HIS A C 1
ATOM 716 O O . HIS A 1 90 ? 3.972 0.522 11.138 1.00 94.88 90 HIS A O 1
ATOM 722 N N . PRO A 1 91 ? 4.399 0.639 13.350 1.00 93.94 91 PRO A N 1
ATOM 723 C CA . PRO A 1 91 ? 3.803 1.972 13.530 1.00 93.94 91 PRO A CA 1
ATOM 724 C C . PRO A 1 91 ? 4.403 3.050 12.624 1.00 93.94 91 PRO A C 1
ATOM 726 O O . PRO A 1 91 ? 3.722 3.982 12.224 1.00 93.94 91 PRO A O 1
ATOM 729 N N . GLN A 1 92 ? 5.682 2.905 12.282 1.00 95.94 92 GLN A N 1
ATOM 730 C CA . GLN A 1 92 ? 6.382 3.838 11.399 1.00 95.94 92 GLN A CA 1
ATOM 731 C C . GLN A 1 92 ? 6.309 3.431 9.922 1.00 95.94 92 GLN A C 1
ATOM 733 O O . GLN A 1 92 ? 7.014 4.020 9.117 1.00 95.94 92 GLN A O 1
ATOM 738 N N . GLY A 1 93 ? 5.528 2.411 9.557 1.00 96.50 93 GLY A N 1
ATOM 739 C CA . GLY A 1 93 ? 5.555 1.813 8.220 1.00 96.50 93 GLY A CA 1
ATOM 740 C C . GLY A 1 93 ? 6.737 0.866 8.020 1.00 96.50 93 GLY A C 1
ATOM 741 O O . GLY A 1 93 ? 7.600 0.727 8.891 1.00 96.50 93 GLY A O 1
ATOM 742 N N . THR A 1 94 ? 6.737 0.147 6.900 1.00 97.50 94 THR A N 1
ATOM 743 C CA . THR A 1 94 ? 7.731 -0.893 6.603 1.00 97.50 94 THR A CA 1
ATOM 744 C C . THR A 1 94 ? 8.161 -0.850 5.143 1.00 97.50 94 THR A C 1
ATOM 746 O O . THR A 1 94 ? 7.319 -0.883 4.248 1.00 97.50 94 THR A O 1
ATOM 749 N N . GLY A 1 95 ? 9.475 -0.778 4.925 1.00 97.88 95 GLY A N 1
ATOM 750 C CA . GLY A 1 95 ? 10.116 -0.767 3.614 1.00 97.88 95 GLY A CA 1
ATOM 751 C C . GLY A 1 95 ? 10.396 -2.165 3.065 1.00 97.88 95 GLY A C 1
ATOM 752 O O . GLY A 1 95 ? 10.673 -3.096 3.826 1.00 97.88 95 GLY A O 1
ATOM 753 N N . PHE A 1 96 ? 10.406 -2.297 1.741 1.00 97.50 96 PHE A N 1
ATOM 754 C CA . PHE A 1 96 ? 10.740 -3.537 1.039 1.00 97.50 96 PHE A CA 1
ATOM 755 C C . PHE A 1 96 ? 11.721 -3.273 -0.101 1.00 97.50 96 PHE A C 1
ATOM 757 O O . PHE A 1 96 ? 11.454 -2.473 -0.997 1.00 97.50 96 PHE A O 1
ATOM 764 N N . ILE A 1 97 ? 12.849 -3.979 -0.085 1.00 96.94 97 ILE A N 1
ATOM 765 C CA . ILE A 1 97 ? 13.891 -3.918 -1.117 1.00 96.94 97 ILE A CA 1
ATOM 766 C C . ILE A 1 97 ? 14.209 -5.319 -1.637 1.00 96.94 97 ILE A C 1
ATOM 768 O O . ILE A 1 97 ? 13.901 -6.312 -0.983 1.00 96.94 97 ILE A O 1
ATOM 772 N N . GLY A 1 98 ? 14.874 -5.402 -2.787 1.00 96.31 98 GLY A N 1
ATOM 773 C CA . GLY A 1 98 ? 15.310 -6.668 -3.375 1.00 96.31 98 GLY A CA 1
ATOM 774 C C . GLY A 1 98 ? 14.394 -7.189 -4.486 1.00 96.31 98 GLY A C 1
ATOM 775 O O . GLY A 1 98 ? 13.331 -6.621 -4.744 1.00 96.31 98 GLY A O 1
ATOM 776 N N . PRO A 1 99 ? 14.821 -8.256 -5.181 1.00 95.88 99 PRO A N 1
ATOM 777 C CA . PRO A 1 99 ? 14.170 -8.737 -6.400 1.00 95.88 99 PRO A CA 1
ATOM 778 C C . PRO A 1 99 ? 12.753 -9.290 -6.181 1.00 95.88 99 PRO A C 1
ATOM 780 O O . PRO A 1 99 ? 11.957 -9.293 -7.116 1.00 95.88 99 PRO A O 1
ATOM 783 N N . GLY A 1 100 ? 12.414 -9.740 -4.970 1.00 96.06 100 GLY A N 1
ATOM 784 C CA . GLY A 1 100 ? 11.079 -10.244 -4.641 1.00 96.06 100 GLY A CA 1
ATOM 785 C C . GLY A 1 100 ? 10.129 -9.200 -4.049 1.00 96.06 100 GLY A C 1
ATOM 786 O O . GLY A 1 100 ? 8.970 -9.526 -3.791 1.00 96.06 100 GLY A O 1
ATOM 787 N N . ALA A 1 101 ? 10.581 -7.959 -3.821 1.00 96.56 101 ALA A N 1
ATOM 788 C CA . ALA A 1 101 ? 9.807 -6.941 -3.104 1.00 96.56 101 ALA A CA 1
ATOM 789 C C . ALA A 1 101 ? 8.467 -6.638 -3.788 1.00 96.56 101 ALA A C 1
ATOM 791 O O . ALA A 1 101 ? 7.419 -6.649 -3.143 1.00 96.56 101 ALA A O 1
ATOM 792 N N . ASP A 1 102 ? 8.478 -6.461 -5.106 1.00 97.25 102 ASP A N 1
ATOM 793 C CA . ASP A 1 102 ? 7.256 -6.172 -5.861 1.00 97.25 102 ASP A CA 1
ATOM 794 C C . ASP A 1 102 ? 6.317 -7.368 -5.915 1.00 97.25 102 ASP A C 1
ATOM 796 O O . ASP A 1 102 ? 5.101 -7.200 -5.853 1.00 97.25 102 ASP A O 1
ATOM 800 N N . GLY A 1 103 ? 6.872 -8.582 -5.968 1.00 96.69 103 GLY A N 1
ATOM 801 C CA . GLY A 1 103 ? 6.082 -9.802 -5.857 1.00 96.69 103 GLY A CA 1
ATOM 802 C C . GLY A 1 103 ? 5.359 -9.875 -4.518 1.00 96.69 103 GLY A C 1
ATOM 803 O O . GLY A 1 103 ? 4.163 -10.139 -4.486 1.00 96.69 103 GLY A O 1
ATOM 804 N N . LEU A 1 104 ? 6.047 -9.544 -3.422 1.00 96.06 104 LEU A N 1
ATOM 805 C CA . LEU A 1 104 ? 5.458 -9.516 -2.085 1.00 96.06 104 LEU A CA 1
ATOM 806 C C . LEU A 1 104 ? 4.357 -8.458 -1.966 1.00 96.06 104 LEU A C 1
ATOM 808 O O . LEU A 1 104 ? 3.290 -8.745 -1.423 1.00 96.06 104 LEU A O 1
ATOM 812 N N . LEU A 1 105 ? 4.607 -7.245 -2.468 1.00 97.38 105 LEU A N 1
ATOM 813 C CA . LEU A 1 105 ? 3.632 -6.155 -2.443 1.00 97.38 105 LEU A CA 1
ATOM 814 C C . LEU A 1 105 ? 2.389 -6.502 -3.267 1.00 97.38 105 LEU A C 1
ATOM 816 O O . LEU A 1 105 ? 1.278 -6.306 -2.778 1.00 97.38 105 LEU A O 1
ATOM 820 N N . ARG A 1 106 ? 2.552 -7.099 -4.457 1.00 97.50 106 ARG A N 1
ATOM 821 C CA . ARG A 1 106 ? 1.435 -7.631 -5.255 1.00 97.50 106 ARG A CA 1
ATOM 822 C C . ARG A 1 106 ? 0.647 -8.691 -4.492 1.00 97.50 106 ARG A C 1
ATOM 824 O O . ARG A 1 106 ? -0.580 -8.618 -4.466 1.00 97.50 106 ARG A O 1
ATOM 831 N N . SER A 1 107 ? 1.319 -9.642 -3.843 1.00 95.62 107 SER A N 1
ATOM 832 C CA . SER A 1 107 ? 0.660 -10.682 -3.042 1.00 95.62 107 SER A CA 1
ATOM 833 C C . SER A 1 107 ? -0.122 -10.092 -1.871 1.00 95.62 107 SER A C 1
ATOM 835 O O . SER A 1 107 ? -1.269 -10.471 -1.646 1.00 95.62 107 SER A O 1
ATOM 837 N N . ALA A 1 108 ? 0.463 -9.131 -1.151 1.00 95.50 108 ALA A N 1
ATOM 838 C CA . ALA A 1 108 ? -0.191 -8.464 -0.030 1.00 95.50 108 ALA A CA 1
ATOM 839 C C . ALA A 1 108 ? -1.394 -7.627 -0.486 1.00 95.50 108 ALA A C 1
ATOM 841 O O . ALA A 1 108 ? -2.436 -7.663 0.162 1.00 95.50 108 ALA A O 1
ATOM 842 N N . PHE A 1 109 ? -1.265 -6.910 -1.606 1.00 96.38 109 PHE A N 1
ATOM 843 C CA . PHE A 1 109 ? -2.342 -6.120 -2.201 1.00 96.38 109 PHE A CA 1
ATOM 844 C C . PHE A 1 109 ? -3.506 -7.013 -2.643 1.00 96.38 109 PHE A C 1
ATOM 846 O O . PHE A 1 109 ? -4.654 -6.775 -2.275 1.00 96.38 109 PHE A O 1
ATOM 853 N N . THR A 1 110 ? -3.190 -8.089 -3.366 1.00 95.38 110 THR A N 1
ATOM 854 C CA . THR A 1 110 ? -4.169 -9.058 -3.878 1.00 95.38 110 THR A CA 1
ATOM 855 C C . THR A 1 110 ? -4.915 -9.749 -2.742 1.00 95.38 110 THR A C 1
ATOM 857 O O . THR A 1 110 ? -6.144 -9.800 -2.754 1.00 95.38 110 THR A O 1
ATOM 860 N N . GLU A 1 111 ? -4.200 -10.241 -1.724 1.00 94.06 111 GLU A N 1
ATOM 861 C CA . GLU A 1 111 ? -4.830 -10.862 -0.553 1.00 94.06 111 GLU A CA 1
ATOM 862 C C . GLU A 1 111 ? -5.694 -9.858 0.214 1.00 94.06 111 GLU A C 1
ATOM 864 O O . GLU A 1 111 ? -6.792 -10.199 0.640 1.00 94.06 111 GLU A O 1
ATOM 869 N N . ALA A 1 112 ? -5.236 -8.616 0.387 1.00 93.81 112 ALA A N 1
ATOM 870 C CA . ALA A 1 112 ? -6.008 -7.611 1.104 1.00 93.81 112 ALA A CA 1
ATOM 871 C C . ALA A 1 112 ? -7.312 -7.248 0.374 1.00 93.81 112 ALA A C 1
ATOM 873 O O . ALA A 1 112 ? -8.338 -7.077 1.035 1.00 93.81 112 ALA A O 1
ATOM 874 N N . LEU A 1 113 ? -7.303 -7.165 -0.961 1.00 93.44 113 LEU A N 1
ATOM 875 C CA . LEU A 1 113 ? -8.516 -6.911 -1.744 1.00 93.44 113 LEU A CA 1
ATOM 876 C C . LEU A 1 113 ? -9.493 -8.082 -1.688 1.00 93.44 113 LEU A C 1
ATOM 878 O O . LEU A 1 113 ? -10.663 -7.880 -1.373 1.00 93.44 113 LEU A O 1
ATOM 882 N N . THR A 1 114 ? -8.995 -9.292 -1.933 1.00 92.06 114 THR A N 1
ATOM 883 C CA . THR A 1 114 ? -9.816 -10.509 -2.040 1.00 92.06 114 THR A CA 1
ATOM 884 C C . THR A 1 114 ? -10.273 -11.052 -0.684 1.00 92.06 114 THR A C 1
ATOM 886 O O . THR A 1 114 ? -11.308 -11.714 -0.591 1.00 92.06 114 THR A O 1
ATOM 889 N N . SER A 1 115 ? -9.550 -10.759 0.401 1.00 86.62 115 SER A N 1
ATOM 890 C CA . SER A 1 115 ? -9.968 -11.113 1.757 1.00 86.62 115 SER A CA 1
ATOM 891 C C . SER A 1 115 ? -11.156 -10.262 2.205 1.00 86.62 115 SER A C 1
ATOM 893 O O . SER A 1 115 ? -11.117 -9.037 2.143 1.00 86.62 115 SER A O 1
ATOM 895 N N . LYS A 1 116 ? -12.189 -10.900 2.768 1.00 76.81 116 LYS A N 1
ATOM 896 C CA . LYS A 1 116 ? -13.332 -10.208 3.395 1.00 76.81 116 LYS A CA 1
ATOM 897 C C . LYS A 1 116 ? -13.012 -9.646 4.791 1.00 76.81 116 LYS A C 1
ATOM 899 O O . LYS A 1 116 ? -13.861 -8.996 5.395 1.00 76.81 116 LYS A O 1
ATOM 904 N N . THR A 1 117 ? -11.821 -9.906 5.334 1.00 79.69 117 THR A N 1
ATOM 905 C CA . THR A 1 117 ? -11.440 -9.545 6.710 1.00 79.69 117 THR A CA 1
ATOM 906 C C . THR A 1 117 ? -10.027 -8.957 6.791 1.00 79.69 117 THR A C 1
ATOM 908 O O . THR A 1 117 ? -9.201 -9.146 5.899 1.00 79.69 117 THR A O 1
ATOM 911 N N . GLY A 1 118 ? -9.747 -8.239 7.884 1.00 81.12 118 GLY A N 1
ATOM 912 C CA . GLY A 1 118 ? -8.395 -7.847 8.304 1.00 81.12 118 GLY A CA 1
ATOM 913 C C . GLY A 1 118 ? -7.953 -6.421 7.952 1.00 81.12 118 GLY A C 1
ATOM 914 O O . GLY A 1 118 ? -7.069 -5.907 8.629 1.00 81.12 118 GLY A O 1
ATOM 915 N N . VAL A 1 119 ? -8.586 -5.768 6.973 1.00 86.75 119 VAL A N 1
ATOM 916 C CA . VAL A 1 119 ? -8.425 -4.329 6.673 1.00 86.75 119 VAL A CA 1
ATOM 917 C C . VAL A 1 119 ? -9.774 -3.717 6.308 1.00 86.75 119 VAL A C 1
ATOM 919 O O . VAL A 1 119 ? -10.629 -4.401 5.727 1.00 86.75 119 VAL A O 1
ATOM 922 N N . SER A 1 120 ? -9.970 -2.445 6.655 1.00 88.50 120 SER A N 1
ATOM 923 C CA . SER A 1 120 ? -11.192 -1.701 6.331 1.00 88.50 120 SER A CA 1
ATOM 924 C C . SER A 1 120 ? -11.239 -1.347 4.844 1.00 88.50 120 SER A C 1
ATOM 926 O O . SER A 1 120 ? -12.189 -1.710 4.151 1.00 88.50 120 SER A O 1
ATOM 928 N N . TRP A 1 121 ? -10.184 -0.706 4.351 1.00 93.12 121 TRP A N 1
ATOM 929 C CA . TRP A 1 121 ? -9.995 -0.328 2.953 1.00 93.12 121 TRP A CA 1
ATOM 930 C C . TRP A 1 121 ? -8.503 -0.161 2.636 1.00 93.12 121 TRP A C 1
ATOM 932 O O . TRP A 1 121 ? -7.643 -0.217 3.523 1.00 93.12 121 TRP A O 1
ATOM 942 N N . ILE A 1 122 ? -8.201 -0.020 1.347 1.00 96.06 122 ILE A N 1
ATOM 943 C CA . ILE A 1 122 ? -6.846 0.024 0.801 1.00 96.06 122 ILE A CA 1
ATOM 944 C C . ILE A 1 122 ? -6.646 1.342 0.061 1.00 96.06 122 ILE A C 1
ATOM 946 O O . ILE A 1 122 ? -7.488 1.721 -0.747 1.00 96.06 122 ILE A O 1
ATOM 950 N N . LEU A 1 123 ? -5.521 2.007 0.305 1.00 97.38 123 LEU A N 1
ATOM 951 C CA . LEU A 1 123 ? -5.098 3.229 -0.369 1.00 97.38 123 LEU A CA 1
ATOM 952 C C . LEU A 1 123 ? -3.866 2.960 -1.232 1.00 97.38 123 LEU A C 1
ATOM 954 O O . LEU A 1 123 ? -2.903 2.353 -0.758 1.00 97.38 123 LEU A O 1
ATOM 958 N N . ALA A 1 124 ? -3.869 3.456 -2.465 1.00 97.38 124 ALA A N 1
ATOM 959 C CA . ALA A 1 124 ? -2.686 3.488 -3.320 1.00 97.38 124 ALA A CA 1
ATOM 960 C C . ALA A 1 124 ? -2.752 4.663 -4.305 1.00 97.38 124 ALA A C 1
ATOM 962 O O . ALA A 1 124 ? -3.837 5.029 -4.767 1.00 97.38 124 ALA A O 1
ATOM 963 N N . ALA A 1 125 ? -1.603 5.230 -4.678 1.00 96.25 125 ALA A N 1
ATOM 964 C CA . ALA A 1 125 ? -1.553 6.160 -5.802 1.00 96.25 125 ALA A CA 1
ATOM 965 C C . ALA A 1 125 ? -1.560 5.394 -7.138 1.00 96.25 125 ALA A C 1
ATOM 967 O O . ALA A 1 125 ? -1.050 4.273 -7.234 1.00 96.25 125 ALA A O 1
ATOM 968 N N . LYS A 1 126 ? -2.079 6.009 -8.210 1.00 95.44 126 LYS A N 1
ATOM 969 C CA . LYS A 1 126 ? -2.059 5.427 -9.568 1.00 95.44 126 LYS A CA 1
ATOM 970 C C . LYS A 1 126 ? -0.651 5.024 -10.000 1.00 95.44 126 LYS A C 1
ATOM 972 O O . LYS A 1 126 ? -0.474 3.982 -10.625 1.00 95.44 126 LYS A O 1
ATOM 977 N N . SER A 1 127 ? 0.355 5.827 -9.653 1.00 95.00 127 SER A N 1
ATOM 978 C CA . SER A 1 127 ? 1.757 5.526 -9.946 1.00 95.00 127 SER A CA 1
ATOM 979 C C . SER A 1 127 ? 2.250 4.254 -9.258 1.00 95.00 127 SER A C 1
ATOM 981 O O . SER A 1 127 ? 3.004 3.503 -9.872 1.00 95.00 127 SER A O 1
ATOM 983 N N . ASP A 1 128 ? 1.812 3.994 -8.023 1.00 96.06 128 ASP A N 1
ATOM 984 C CA . ASP A 1 128 ? 2.196 2.795 -7.274 1.00 96.06 128 ASP A CA 1
ATOM 985 C C . ASP A 1 128 ? 1.530 1.551 -7.854 1.00 96.06 128 ASP A C 1
ATOM 987 O O . ASP A 1 128 ? 2.183 0.521 -8.013 1.00 96.06 128 ASP A O 1
ATOM 991 N N . LEU A 1 129 ? 0.257 1.660 -8.247 1.00 95.75 129 LEU A N 1
ATOM 992 C CA . LEU A 1 129 ? -0.444 0.573 -8.928 1.00 95.75 129 LEU A CA 1
ATOM 993 C C . LEU A 1 129 ? 0.186 0.263 -10.282 1.00 95.75 129 LEU A C 1
ATOM 995 O O . LEU A 1 129 ? 0.465 -0.899 -10.557 1.00 95.75 129 LEU A O 1
ATOM 999 N N . ARG A 1 130 ? 0.507 1.284 -11.083 1.00 95.31 130 ARG A N 1
ATOM 1000 C CA . ARG A 1 130 ? 1.209 1.086 -12.357 1.00 95.31 130 ARG A CA 1
ATOM 1001 C C . ARG A 1 130 ? 2.588 0.461 -12.157 1.00 95.31 130 ARG A C 1
ATOM 1003 O O . ARG A 1 130 ? 3.009 -0.355 -12.955 1.00 95.31 130 ARG A O 1
ATOM 1010 N N . ARG A 1 131 ? 3.304 0.799 -11.084 1.00 95.00 131 ARG A N 1
ATOM 1011 C CA . ARG A 1 131 ? 4.588 0.155 -10.765 1.00 95.00 131 ARG A CA 1
ATOM 1012 C C . ARG A 1 131 ? 4.413 -1.322 -10.390 1.00 95.00 131 ARG A C 1
ATOM 1014 O O . ARG A 1 131 ? 5.261 -2.142 -10.723 1.00 95.00 131 ARG A O 1
ATOM 1021 N N . LEU A 1 132 ? 3.341 -1.662 -9.673 1.00 95.94 132 LEU A N 1
ATOM 1022 C CA . LEU A 1 132 ? 3.080 -3.031 -9.228 1.00 95.94 132 LEU A CA 1
ATOM 1023 C C . LEU A 1 132 ? 2.497 -3.915 -10.333 1.00 95.94 132 LEU A C 1
ATOM 1025 O O . LEU A 1 132 ? 2.845 -5.093 -10.391 1.00 95.94 132 LEU A O 1
ATOM 1029 N N . PHE A 1 133 ? 1.630 -3.379 -11.187 1.00 95.38 133 PHE A N 1
ATOM 1030 C CA . PHE A 1 133 ? 0.811 -4.147 -12.127 1.00 95.38 133 PHE A CA 1
ATOM 1031 C C . PHE A 1 133 ? 0.994 -3.738 -13.593 1.00 95.38 133 PHE A C 1
ATOM 1033 O O . PHE A 1 133 ? 0.297 -4.272 -14.454 1.00 95.38 133 PHE A O 1
ATOM 1040 N N . ASP A 1 134 ? 1.909 -2.812 -13.887 1.00 90.56 134 ASP A N 1
ATOM 1041 C CA . ASP A 1 134 ? 2.032 -2.169 -15.197 1.00 90.56 134 ASP A CA 1
ATOM 1042 C C . ASP A 1 134 ? 0.672 -1.596 -15.647 1.00 90.56 134 ASP A C 1
ATOM 1044 O O . ASP A 1 134 ? -0.089 -1.071 -14.831 1.00 90.56 134 ASP A O 1
ATOM 1048 N N . ASP A 1 135 ? 0.341 -1.705 -16.932 1.00 88.12 135 ASP A N 1
ATOM 1049 C CA . ASP A 1 135 ? -0.951 -1.273 -17.479 1.00 88.12 135 ASP A CA 1
ATOM 1050 C C . ASP A 1 135 ? -2.056 -2.339 -17.319 1.00 88.12 135 ASP A C 1
ATOM 1052 O O . ASP A 1 135 ? -3.152 -2.183 -17.852 1.00 88.12 135 ASP A O 1
ATOM 1056 N N . ALA A 1 136 ? -1.787 -3.440 -16.604 1.00 88.56 136 ALA A N 1
ATOM 1057 C CA . ALA A 1 136 ? -2.755 -4.523 -16.429 1.00 88.56 136 ALA A CA 1
ATOM 1058 C C . ALA A 1 136 ? -3.803 -4.233 -15.338 1.00 88.56 136 ALA A C 1
ATOM 1060 O O . ALA A 1 136 ? -4.816 -4.924 -15.275 1.00 88.56 136 ALA A O 1
ATOM 1061 N N . PHE A 1 137 ? -3.574 -3.226 -14.486 1.00 90.44 137 PHE A N 1
ATOM 1062 C CA . PHE A 1 137 ? -4.568 -2.735 -13.530 1.00 90.44 137 PHE A CA 1
ATOM 1063 C C . PHE A 1 137 ? -5.330 -1.550 -14.135 1.00 90.44 137 PHE A C 1
ATOM 1065 O O . PHE A 1 137 ? -4.861 -0.411 -14.086 1.00 90.44 137 PHE A O 1
ATOM 1072 N N . ASP A 1 138 ? -6.491 -1.825 -14.725 1.00 90.25 138 ASP A N 1
ATOM 1073 C CA . ASP A 1 138 ? -7.276 -0.841 -15.466 1.00 90.25 138 ASP A CA 1
ATOM 1074 C C . ASP A 1 138 ? -8.382 -0.164 -14.630 1.00 90.25 138 ASP A C 1
ATOM 1076 O O . ASP A 1 138 ? -8.586 -0.424 -13.438 1.00 90.25 138 ASP A O 1
ATOM 1080 N N . ASP A 1 139 ? -9.096 0.764 -15.269 1.00 89.94 139 ASP A N 1
ATOM 1081 C CA . ASP A 1 139 ? -10.190 1.502 -14.639 1.00 89.94 139 ASP A CA 1
ATOM 1082 C C . ASP A 1 139 ? -11.375 0.590 -14.265 1.00 89.94 139 ASP A C 1
ATOM 1084 O O . ASP A 1 139 ? -12.048 0.866 -13.271 1.00 89.94 139 ASP A O 1
ATOM 1088 N N . ALA A 1 140 ? -11.601 -0.511 -14.994 1.00 91.06 140 ALA A N 1
ATOM 1089 C CA . ALA A 1 140 ? -12.680 -1.456 -14.709 1.00 91.06 140 ALA A CA 1
ATOM 1090 C C . ALA A 1 140 ? -12.412 -2.237 -13.414 1.00 91.06 140 ALA A C 1
ATOM 1092 O O . ALA A 1 140 ? -13.289 -2.317 -12.551 1.00 91.06 140 ALA A O 1
ATOM 1093 N N . LEU A 1 141 ? -11.182 -2.729 -13.221 1.00 90.94 141 LEU A N 1
ATOM 1094 C CA . LEU A 1 141 ? -10.753 -3.336 -11.958 1.00 90.94 141 LEU A CA 1
ATOM 1095 C C . LEU A 1 141 ? -10.838 -2.333 -10.804 1.00 90.94 141 LEU A C 1
ATOM 1097 O O . LEU A 1 141 ? -11.323 -2.668 -9.722 1.00 90.94 141 LEU A O 1
ATOM 1101 N N . ARG A 1 142 ? -10.419 -1.082 -11.024 1.00 91.62 142 ARG A N 1
ATOM 1102 C CA . ARG A 1 142 ? -10.539 -0.028 -10.007 1.00 91.62 142 ARG A CA 1
ATOM 1103 C C . ARG A 1 142 ? -11.989 0.182 -9.569 1.00 91.62 142 ARG A C 1
ATOM 1105 O O . ARG A 1 142 ? -12.247 0.302 -8.373 1.00 91.62 142 ARG A O 1
ATOM 1112 N N . GLU A 1 143 ? -12.916 0.270 -10.518 1.00 91.00 143 GLU A N 1
ATOM 1113 C CA . GLU A 1 143 ? -14.339 0.468 -10.233 1.00 91.00 143 GLU A CA 1
ATOM 1114 C C . GLU A 1 143 ? -14.954 -0.743 -9.532 1.00 91.00 143 GLU A C 1
ATOM 1116 O O . GLU A 1 143 ? -15.689 -0.563 -8.561 1.00 91.00 143 GLU A O 1
ATOM 1121 N N . HIS A 1 144 ? -14.593 -1.959 -9.954 1.00 93.19 144 HIS A N 1
ATOM 1122 C CA . HIS A 1 144 ? -15.049 -3.205 -9.339 1.00 93.19 144 HIS A CA 1
ATOM 1123 C C . HIS A 1 144 ? -14.707 -3.282 -7.844 1.00 93.19 144 HIS A C 1
ATOM 1125 O O . HIS A 1 144 ? -15.545 -3.660 -7.028 1.00 93.19 144 HIS A O 1
ATOM 1131 N N . TRP A 1 145 ? -13.494 -2.869 -7.465 1.00 93.00 145 TRP A N 1
ATOM 1132 C CA . TRP A 1 145 ? -13.038 -2.910 -6.074 1.00 93.00 145 TRP A CA 1
ATOM 1133 C C . TRP A 1 145 ? -13.447 -1.684 -5.240 1.00 93.00 145 TRP A C 1
ATOM 1135 O O . TRP A 1 145 ? -13.110 -1.610 -4.057 1.00 93.00 145 TRP A O 1
ATOM 1145 N N . SER A 1 146 ? -14.190 -0.725 -5.796 1.00 90.31 146 SER A N 1
ATOM 1146 C CA . SER A 1 146 ? -14.732 0.410 -5.037 1.00 90.31 146 SER A CA 1
ATOM 1147 C C . SER A 1 146 ? -15.908 -0.033 -4.145 1.00 90.31 146 SER A C 1
ATOM 1149 O O . SER A 1 146 ? -16.769 -0.781 -4.603 1.00 90.31 146 SER A O 1
ATOM 1151 N N . PRO A 1 147 ? -16.008 0.404 -2.870 1.00 90.38 147 PRO A N 1
ATOM 1152 C CA . PRO A 1 147 ? -15.180 1.402 -2.186 1.00 90.38 147 PRO A CA 1
ATOM 1153 C C . PRO A 1 147 ? -13.983 0.814 -1.417 1.00 90.38 147 PRO A C 1
ATOM 1155 O O . PRO A 1 147 ? -13.301 1.546 -0.705 1.00 90.38 147 PRO A O 1
ATOM 1158 N N . ARG A 1 148 ? -13.739 -0.501 -1.500 1.00 92.75 148 ARG A N 1
ATOM 1159 C CA . ARG A 1 148 ? -12.673 -1.185 -0.746 1.00 92.75 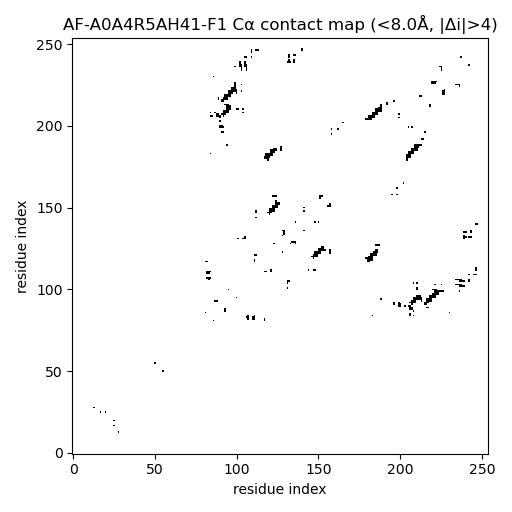148 ARG A CA 1
ATOM 1160 C C . ARG A 1 148 ? -11.276 -0.731 -1.172 1.00 92.75 148 ARG A C 1
ATOM 1162 O O . ARG A 1 148 ? -10.384 -0.673 -0.330 1.00 92.75 148 ARG A O 1
ATOM 1169 N N . LEU A 1 149 ? -11.096 -0.400 -2.447 1.00 95.62 149 LEU A N 1
ATOM 1170 C CA . LEU A 1 149 ? -9.897 0.223 -2.987 1.00 95.62 149 LEU A CA 1
ATOM 1171 C C . LEU A 1 149 ? -10.140 1.708 -3.252 1.00 95.62 149 LEU A C 1
ATOM 1173 O O . LEU A 1 149 ? -11.002 2.084 -4.048 1.00 95.62 149 LEU A O 1
ATOM 1177 N N . ARG A 1 150 ? -9.309 2.552 -2.650 1.00 96.50 150 ARG A N 1
ATOM 1178 C CA . ARG A 1 150 ? -9.191 3.967 -2.964 1.00 96.50 150 ARG A CA 1
ATOM 1179 C C . ARG A 1 150 ? -7.918 4.192 -3.769 1.00 96.50 150 ARG A C 1
ATOM 1181 O O . ARG A 1 150 ? -6.813 3.977 -3.277 1.00 96.50 150 ARG A O 1
ATOM 1188 N N . VAL A 1 151 ? -8.091 4.661 -5.000 1.00 96.88 151 VAL A N 1
ATOM 1189 C CA . VAL A 1 151 ? -6.982 5.065 -5.865 1.00 96.88 151 VAL A CA 1
ATOM 1190 C C . VAL A 1 151 ? -6.982 6.577 -5.996 1.00 96.88 151 VAL A C 1
ATOM 1192 O O . VAL A 1 151 ? -8.017 7.169 -6.304 1.00 96.88 151 VAL A O 1
ATOM 1195 N N . VAL A 1 152 ? -5.825 7.185 -5.772 1.00 96.75 152 VAL A N 1
ATOM 1196 C CA . VAL A 1 152 ? -5.615 8.634 -5.867 1.00 96.75 152 VAL A CA 1
ATOM 1197 C C . VAL A 1 152 ? -4.543 8.963 -6.902 1.00 96.75 152 VAL A C 1
ATOM 1199 O O . VAL A 1 152 ? -3.785 8.083 -7.316 1.00 96.75 152 VAL A O 1
ATOM 1202 N N . ASP A 1 153 ? -4.494 10.209 -7.365 1.00 95.69 153 ASP A N 1
ATOM 1203 C CA . ASP A 1 153 ? -3.546 10.616 -8.404 1.00 95.69 153 ASP A CA 1
ATOM 1204 C C . ASP A 1 153 ? -2.144 10.853 -7.837 1.00 95.69 153 ASP A C 1
ATOM 1206 O O . ASP A 1 153 ? -1.155 10.466 -8.464 1.00 95.69 153 ASP A O 1
ATOM 1210 N N . THR A 1 154 ? -2.057 11.439 -6.641 1.00 95.00 154 THR A N 1
ATOM 1211 C CA . THR A 1 154 ? -0.794 11.867 -6.031 1.00 95.00 154 THR A CA 1
ATOM 1212 C C . THR A 1 154 ? -0.645 11.421 -4.573 1.00 95.00 154 THR A C 1
ATOM 1214 O O . THR A 1 154 ? -1.593 10.962 -3.933 1.00 95.00 154 THR A O 1
ATOM 1217 N N . LEU A 1 155 ? 0.572 11.564 -4.034 1.00 94.88 155 LEU A N 1
ATOM 1218 C CA . LEU A 1 155 ? 0.837 11.394 -2.603 1.00 94.88 155 LEU A CA 1
ATOM 1219 C C . LEU A 1 155 ? 0.072 12.428 -1.760 1.00 94.88 155 LEU A C 1
ATOM 1221 O O . LEU A 1 155 ? -0.447 12.081 -0.704 1.00 94.88 155 LEU A O 1
ATOM 1225 N N . GLU A 1 156 ? -0.021 13.671 -2.236 1.00 95.81 156 GLU A N 1
ATOM 1226 C CA . GLU A 1 156 ? -0.769 14.743 -1.571 1.00 95.81 156 GLU A CA 1
ATOM 1227 C C . GLU A 1 156 ? -2.246 14.359 -1.429 1.00 95.81 156 GLU A C 1
ATOM 1229 O O . GLU A 1 156 ? -2.764 14.355 -0.317 1.00 95.81 156 GLU A O 1
ATOM 1234 N N . ASP A 1 157 ? -2.878 13.881 -2.506 1.00 96.81 157 ASP A N 1
ATOM 1235 C CA . ASP A 1 157 ? -4.264 13.392 -2.467 1.00 96.81 157 ASP A CA 1
ATOM 1236 C C . ASP A 1 157 ? -4.443 12.212 -1.495 1.00 96.81 157 ASP A C 1
ATOM 1238 O O . ASP A 1 157 ? -5.490 12.069 -0.859 1.00 96.81 157 ASP A O 1
ATOM 1242 N N . ALA A 1 158 ? -3.435 11.335 -1.389 1.00 95.94 158 ALA A N 1
ATOM 1243 C CA . ALA A 1 158 ? -3.452 10.212 -0.453 1.00 95.94 158 ALA A CA 1
ATOM 1244 C C . ALA A 1 158 ? -3.486 10.716 0.994 1.00 95.94 158 ALA A C 1
ATOM 1246 O O . ALA A 1 158 ? -4.288 10.242 1.799 1.00 95.94 158 ALA A O 1
ATOM 1247 N N . ILE A 1 159 ? -2.628 11.687 1.305 1.00 95.19 159 ILE A N 1
ATOM 1248 C CA . ILE A 1 159 ? -2.501 12.283 2.634 1.00 95.19 159 ILE A CA 1
ATOM 1249 C C . ILE A 1 159 ? -3.741 13.099 2.978 1.00 95.19 159 ILE A C 1
ATOM 1251 O O . ILE A 1 159 ? -4.278 12.920 4.063 1.00 95.19 159 ILE A O 1
ATOM 1255 N N . GLU A 1 160 ? -4.246 13.928 2.063 1.00 94.25 160 GLU A N 1
ATOM 1256 C CA . GLU A 1 160 ? -5.483 14.684 2.277 1.00 94.25 160 GLU A CA 1
ATOM 1257 C C . GLU A 1 160 ? -6.668 13.754 2.550 1.00 94.25 160 GLU A C 1
ATOM 1259 O O . GLU A 1 160 ? -7.478 14.006 3.446 1.00 94.25 160 GLU A O 1
ATOM 1264 N N . HIS A 1 161 ? -6.771 12.659 1.789 1.00 92.69 161 HIS A N 1
ATOM 1265 C CA . HIS A 1 161 ? -7.835 11.685 1.985 1.00 92.69 161 HIS A CA 1
ATOM 1266 C C . HIS A 1 161 ? -7.717 10.982 3.333 1.00 92.69 161 HIS A C 1
ATOM 1268 O O . HIS A 1 161 ? -8.726 10.827 4.020 1.00 92.69 161 HIS A O 1
ATOM 1274 N N . LEU A 1 162 ? -6.499 10.593 3.717 1.00 92.50 162 LEU A N 1
ATOM 1275 C CA . LEU A 1 162 ? -6.229 10.128 5.063 1.00 92.50 162 LEU A CA 1
ATOM 1276 C C . LEU A 1 162 ? -6.669 11.219 6.050 1.00 92.50 162 LEU A C 1
ATOM 1278 O O . LEU A 1 162 ? -7.645 11.017 6.754 1.00 92.50 162 LEU A O 1
ATOM 1282 N N . ASP A 1 163 ? -6.053 12.390 6.121 1.00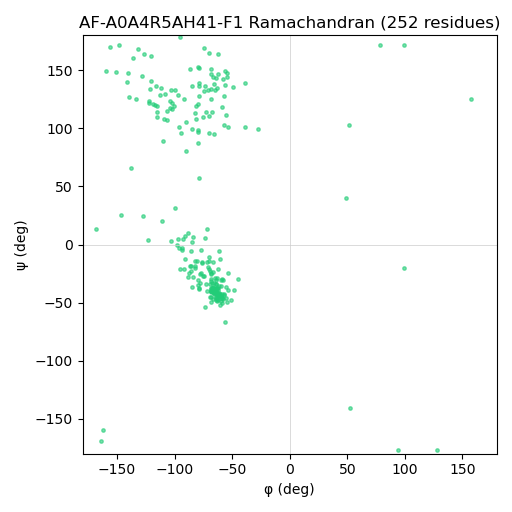 90.62 163 ASP A N 1
ATOM 1283 C CA . ASP A 1 163 ? -6.361 13.389 7.159 1.00 90.62 163 ASP A CA 1
ATOM 1284 C C . ASP A 1 163 ? -7.871 13.659 7.333 1.00 90.62 163 ASP A C 1
ATOM 1286 O O . ASP A 1 163 ? -8.371 13.695 8.465 1.00 90.62 163 ASP A O 1
ATOM 1290 N N . PHE A 1 164 ? -8.619 13.708 6.225 1.00 88.50 164 PHE A N 1
ATOM 1291 C CA . PHE A 1 164 ? -10.081 13.765 6.223 1.00 88.50 164 PHE A CA 1
ATOM 1292 C C . PHE A 1 164 ? -10.759 12.569 6.923 1.00 88.50 164 PHE A C 1
ATOM 1294 O O . PHE A 1 164 ? -11.616 12.762 7.790 1.00 88.50 164 PHE A O 1
ATOM 1301 N N . GLU A 1 165 ? -10.389 11.332 6.588 1.00 87.38 165 GLU A N 1
ATOM 1302 C CA . GLU A 1 165 ? -10.913 10.121 7.234 1.00 87.38 165 GLU A CA 1
ATOM 1303 C C . GLU A 1 165 ? -10.525 10.047 8.726 1.00 87.38 165 GLU A C 1
ATOM 1305 O O . GLU A 1 165 ? -11.329 9.608 9.553 1.00 87.38 165 GLU A O 1
ATOM 1310 N N . ALA A 1 166 ? -9.345 10.543 9.124 1.00 83.62 166 ALA A N 1
ATOM 1311 C CA . ALA A 1 166 ? -8.960 10.620 10.537 1.00 83.62 166 ALA A CA 1
ATOM 1312 C C . ALA A 1 166 ? -9.798 11.646 11.303 1.00 83.62 166 ALA A C 1
ATOM 1314 O O . ALA A 1 166 ? -10.178 11.394 12.451 1.00 83.62 166 ALA A O 1
ATOM 1315 N N . ASP A 1 167 ? -10.096 12.797 10.696 1.00 85.00 167 ASP A N 1
ATOM 1316 C CA . ASP A 1 167 ? -11.002 13.794 11.266 1.00 85.00 167 ASP A CA 1
ATOM 1317 C C . ASP A 1 167 ? -12.410 13.218 11.464 1.00 85.00 167 ASP A C 1
ATOM 1319 O O . ASP A 1 167 ? -12.999 13.391 12.538 1.00 85.00 167 ASP A O 1
ATOM 1323 N N . ILE A 1 168 ? -12.932 12.479 10.476 1.00 83.62 168 ILE A N 1
ATOM 1324 C CA . ILE A 1 168 ? -14.216 11.773 10.587 1.00 83.62 168 ILE A CA 1
ATOM 1325 C C . ILE A 1 168 ? -14.163 10.750 11.719 1.00 83.62 168 ILE A C 1
ATOM 1327 O O . ILE A 1 168 ? -15.023 10.773 12.603 1.00 83.62 168 ILE A O 1
ATOM 1331 N N . ALA A 1 169 ? -13.151 9.880 11.731 1.00 79.69 169 ALA A N 1
ATOM 1332 C CA . ALA A 1 169 ? -13.002 8.853 12.754 1.00 79.69 169 ALA A CA 1
ATOM 1333 C C . ALA A 1 169 ? -12.942 9.474 14.157 1.00 79.69 169 ALA A C 1
ATOM 1335 O O . ALA A 1 169 ? -13.649 9.013 15.049 1.00 79.69 169 ALA A O 1
ATOM 1336 N N . ARG A 1 170 ? -12.193 10.569 14.353 1.00 80.94 170 ARG A N 1
ATOM 1337 C CA . ARG A 1 170 ? -12.135 11.312 15.627 1.00 80.94 170 ARG A CA 1
ATOM 1338 C C . ARG A 1 170 ? -13.472 11.947 16.009 1.00 80.94 170 ARG A C 1
ATOM 1340 O O . ARG A 1 170 ? -13.843 11.919 17.180 1.00 80.94 170 ARG A O 1
ATOM 1347 N N . ALA A 1 171 ? -14.208 12.506 15.049 1.00 81.25 171 ALA A N 1
ATOM 1348 C CA . ALA A 1 171 ? -15.519 13.102 15.302 1.00 81.25 171 ALA A CA 1
ATOM 1349 C C . ALA A 1 171 ? -16.589 12.055 15.668 1.00 81.25 171 ALA A C 1
ATOM 1351 O O . ALA A 1 171 ? -17.511 12.354 16.434 1.00 81.25 171 ALA A O 1
ATOM 1352 N N . LEU A 1 172 ? -16.474 10.838 15.128 1.00 76.31 172 LEU A N 1
ATOM 1353 C CA . LEU A 1 172 ? -17.387 9.725 15.391 1.00 76.31 172 LEU A CA 1
ATOM 1354 C C . LEU A 1 172 ? -17.014 8.942 16.661 1.00 76.31 172 LEU A C 1
ATOM 1356 O O . LEU A 1 172 ? -17.911 8.556 17.415 1.00 76.31 172 LEU A O 1
ATOM 1360 N N . ASN A 1 173 ? -15.719 8.769 16.950 1.00 63.22 173 ASN A N 1
ATOM 1361 C CA . ASN A 1 173 ? -15.202 8.050 18.121 1.00 63.22 173 ASN A CA 1
ATOM 1362 C C . ASN A 1 173 ? -15.242 8.887 19.404 1.00 63.22 173 ASN A C 1
ATOM 1364 O O . ASN A 1 173 ? -14.243 9.060 20.097 1.00 63.22 173 ASN A O 1
ATOM 1368 N N . THR A 1 174 ? -16.431 9.360 19.781 1.00 52.31 174 THR A N 1
ATOM 1369 C CA . THR A 1 174 ? -16.611 9.991 21.093 1.00 52.31 174 THR A CA 1
ATOM 1370 C C . THR A 1 174 ? -16.676 8.998 22.256 1.00 52.31 174 THR A C 1
ATOM 1372 O O . THR A 1 174 ? -16.551 9.479 23.369 1.00 52.31 174 THR A O 1
ATOM 1375 N N . ASN A 1 175 ? -16.873 7.677 22.047 1.00 49.25 175 ASN A N 1
ATOM 1376 C CA . ASN A 1 175 ? -16.966 6.669 23.136 1.00 49.25 175 ASN A CA 1
ATOM 1377 C C . ASN A 1 175 ? -16.912 5.169 22.714 1.00 49.25 175 ASN A C 1
ATOM 1379 O O . ASN A 1 175 ? -17.275 4.316 23.521 1.00 49.25 175 ASN A O 1
ATOM 1383 N N . ALA A 1 176 ? -16.527 4.797 21.487 1.00 48.19 176 ALA A N 1
ATOM 1384 C CA . ALA A 1 176 ? -16.643 3.401 21.036 1.00 48.19 176 ALA A CA 1
ATOM 1385 C C . ALA A 1 176 ? -15.306 2.645 21.109 1.00 48.19 176 ALA A C 1
ATOM 1387 O O . ALA A 1 176 ? -14.333 2.999 20.453 1.00 48.19 176 ALA A O 1
ATOM 1388 N N . THR A 1 177 ? -15.295 1.583 21.911 1.00 49.41 177 THR A N 1
ATOM 1389 C CA . THR A 1 177 ? -14.219 0.597 22.101 1.00 49.41 177 THR A CA 1
ATOM 1390 C C . THR A 1 177 ? -14.066 -0.381 20.927 1.00 49.41 177 THR A C 1
ATOM 1392 O O . THR A 1 177 ? -13.265 -1.311 21.012 1.00 49.41 177 THR A O 1
ATOM 1395 N N . ASP A 1 178 ? -14.817 -0.186 19.841 1.00 55.12 178 ASP A N 1
ATOM 1396 C CA . ASP A 1 178 ? -14.710 -0.994 18.631 1.00 55.12 178 ASP A CA 1
ATOM 1397 C C . ASP A 1 178 ? -13.509 -0.502 17.828 1.00 55.12 178 ASP A C 1
ATOM 1399 O O . ASP A 1 178 ? -13.566 0.516 17.134 1.00 55.12 178 ASP A O 1
ATOM 1403 N N . ALA A 1 179 ? -12.386 -1.207 17.970 1.00 59.19 179 ALA A N 1
ATOM 1404 C CA . ALA A 1 179 ? -11.208 -0.967 17.155 1.00 59.19 179 ALA A CA 1
ATOM 1405 C C . ALA A 1 179 ? -11.607 -1.081 15.676 1.00 59.19 179 ALA A C 1
ATOM 1407 O O . ALA A 1 179 ? -11.966 -2.161 15.199 1.00 59.19 179 ALA A O 1
ATOM 1408 N N . LEU A 1 180 ? -11.586 0.051 14.968 1.00 71.62 180 LEU A N 1
ATOM 1409 C CA . LEU A 1 180 ? -11.746 0.076 13.518 1.00 71.62 180 LEU A CA 1
ATOM 1410 C C . LEU A 1 180 ? -10.697 -0.860 12.908 1.00 71.62 180 LEU A C 1
ATOM 1412 O O . LEU A 1 180 ? -9.604 -0.989 13.443 1.00 71.62 180 LEU A O 1
ATOM 1416 N N . LEU A 1 181 ? -11.038 -1.554 11.821 1.00 83.12 181 LEU A N 1
ATOM 1417 C CA . LEU A 1 181 ? -10.039 -2.344 11.103 1.00 83.12 181 LEU A CA 1
ATOM 1418 C C . LEU A 1 181 ? -9.002 -1.405 10.467 1.00 83.12 181 LEU A C 1
ATOM 1420 O O . LEU A 1 181 ? -9.396 -0.357 9.934 1.00 83.12 181 LEU A O 1
ATOM 1424 N N . PRO A 1 182 ? -7.720 -1.804 10.420 1.00 90.06 182 PRO A N 1
ATOM 1425 C CA . PRO A 1 182 ? -6.666 -0.941 9.918 1.00 90.06 182 PRO A CA 1
ATOM 1426 C C . PRO A 1 182 ? -6.881 -0.586 8.451 1.00 90.06 182 PRO A C 1
ATOM 1428 O O . PRO A 1 182 ? -7.365 -1.404 7.660 1.00 90.06 182 PRO A O 1
ATOM 1431 N N . VAL A 1 183 ? -6.462 0.623 8.089 1.00 93.38 183 VAL A N 1
ATOM 1432 C CA . VAL A 1 183 ? -6.294 1.030 6.690 1.00 93.38 183 VAL A CA 1
ATOM 1433 C C . VAL A 1 183 ? -4.981 0.450 6.182 1.00 93.38 183 VAL A C 1
ATOM 1435 O O . VAL A 1 183 ? -3.969 0.505 6.880 1.00 93.38 183 VAL A O 1
ATOM 1438 N N . LEU A 1 184 ? -4.973 -0.106 4.975 1.00 96.44 184 LEU A N 1
ATOM 1439 C CA . LEU A 1 184 ? -3.742 -0.556 4.331 1.00 96.44 184 LEU A CA 1
ATOM 1440 C C . LEU A 1 184 ? -3.319 0.457 3.277 1.00 96.44 184 LEU A C 1
ATOM 1442 O O . LEU A 1 184 ? -4.066 0.729 2.345 1.00 96.44 184 LEU A O 1
ATOM 1446 N N . TRP A 1 185 ? -2.114 0.993 3.405 1.00 97.81 185 TRP A N 1
ATOM 1447 C CA . TRP A 1 185 ? -1.582 1.981 2.479 1.00 97.81 185 TRP A CA 1
ATOM 1448 C C . TRP A 1 185 ? -0.349 1.437 1.769 1.00 97.81 185 TRP A C 1
ATOM 1450 O O . TRP A 1 185 ? 0.649 1.095 2.405 1.00 97.81 185 TRP A O 1
ATOM 1460 N N . PHE A 1 186 ? -0.432 1.356 0.444 1.00 97.56 186 PHE A N 1
ATOM 1461 C CA . PHE A 1 186 ? 0.703 1.080 -0.425 1.00 97.56 186 PHE A CA 1
ATOM 1462 C C . PHE A 1 186 ? 1.254 2.391 -0.964 1.00 97.56 186 PHE A C 1
ATOM 1464 O O . PHE A 1 186 ? 0.509 3.202 -1.514 1.00 97.56 186 PHE A O 1
ATOM 1471 N N . THR A 1 187 ? 2.558 2.581 -0.813 1.00 97.12 187 THR A N 1
ATOM 1472 C CA . THR A 1 187 ? 3.259 3.763 -1.318 1.00 97.12 187 THR A CA 1
ATOM 1473 C C . THR A 1 187 ? 4.692 3.404 -1.703 1.00 97.12 187 THR A C 1
ATOM 1475 O O . THR A 1 187 ? 5.168 2.296 -1.436 1.00 97.12 187 THR A O 1
ATOM 1478 N N . THR A 1 188 ? 5.394 4.330 -2.341 1.00 96.31 188 THR A N 1
ATOM 1479 C CA . THR A 1 188 ? 6.802 4.193 -2.712 1.00 96.31 188 THR A CA 1
ATOM 1480 C C . THR A 1 188 ? 7.632 5.234 -1.963 1.00 96.31 188 THR A C 1
ATOM 1482 O O . THR A 1 188 ? 7.250 6.396 -1.855 1.00 96.31 188 THR A O 1
ATOM 1485 N N . SER A 1 189 ? 8.779 4.813 -1.431 1.00 94.69 189 SER A N 1
ATOM 1486 C CA . SER A 1 189 ? 9.756 5.707 -0.809 1.00 94.69 189 SER A CA 1
ATOM 1487 C C . SER A 1 189 ? 10.362 6.646 -1.858 1.00 94.69 189 SER A C 1
ATOM 1489 O O . SER A 1 189 ? 10.680 6.225 -2.971 1.00 94.69 189 SER A O 1
ATOM 1491 N N . GLY A 1 190 ? 10.532 7.920 -1.511 1.00 92.44 190 GLY A N 1
ATOM 1492 C CA . GLY A 1 190 ? 10.973 8.969 -2.427 1.00 92.44 190 GLY A CA 1
ATOM 1493 C C . GLY A 1 190 ? 11.490 10.214 -1.697 1.00 92.44 190 GLY A C 1
ATOM 1494 O O . GLY A 1 190 ? 11.868 10.124 -0.532 1.00 92.44 190 GLY A O 1
ATOM 1495 N N . PRO A 1 191 ? 11.529 11.380 -2.360 1.00 93.62 191 PRO A N 1
ATOM 1496 C CA . PRO A 1 191 ? 11.969 12.632 -1.739 1.00 93.62 191 PRO A CA 1
ATOM 1497 C C . PRO A 1 191 ? 11.135 13.053 -0.521 1.00 93.62 191 PRO A C 1
ATOM 1499 O O . PRO A 1 191 ? 11.684 13.641 0.404 1.00 93.62 191 PRO A O 1
ATOM 1502 N N . ASP A 1 192 ? 9.848 12.697 -0.507 1.00 94.88 192 ASP A N 1
ATOM 1503 C CA . ASP A 1 192 ? 8.859 13.141 0.487 1.00 94.88 192 ASP A CA 1
ATOM 1504 C C . ASP A 1 192 ? 8.606 12.088 1.591 1.00 94.88 192 ASP A C 1
ATOM 1506 O O . ASP A 1 192 ? 7.496 11.935 2.111 1.00 94.88 192 ASP A O 1
ATOM 1510 N N . THR A 1 193 ? 9.621 11.284 1.936 1.00 95.44 193 THR A N 1
ATOM 1511 C CA . THR A 1 193 ? 9.499 10.230 2.966 1.00 95.44 193 THR A CA 1
ATOM 1512 C C . THR A 1 193 ? 9.189 10.776 4.356 1.00 95.44 193 THR A C 1
ATOM 1514 O O . THR A 1 193 ? 8.557 10.090 5.159 1.00 95.44 193 THR A O 1
ATOM 1517 N N . ASP A 1 194 ? 9.626 11.998 4.644 1.00 96.44 194 ASP A N 1
ATOM 1518 C CA . ASP A 1 194 ? 9.331 12.705 5.887 1.00 96.44 194 ASP A CA 1
ATOM 1519 C C . ASP A 1 194 ? 7.839 13.029 6.011 1.00 96.44 194 ASP A C 1
ATOM 1521 O O . ASP A 1 194 ? 7.265 12.827 7.083 1.00 96.44 194 ASP A O 1
ATOM 1525 N N . VAL A 1 195 ? 7.196 13.428 4.909 1.00 96.06 195 VAL A N 1
ATOM 1526 C CA . VAL A 1 195 ? 5.751 13.674 4.856 1.00 96.06 195 VAL A CA 1
ATOM 1527 C C . VAL A 1 195 ? 4.981 12.378 5.106 1.00 96.06 195 VAL A C 1
ATOM 1529 O O . VAL A 1 195 ? 4.112 12.347 5.976 1.00 96.06 195 VAL A O 1
ATOM 1532 N N . ILE A 1 196 ? 5.354 11.278 4.434 1.00 95.69 196 ILE A N 1
ATOM 1533 C CA . ILE A 1 196 ? 4.758 9.950 4.682 1.00 95.69 196 ILE A CA 1
ATOM 1534 C C . ILE A 1 196 ? 4.882 9.593 6.166 1.00 95.69 196 ILE A C 1
ATOM 1536 O O . ILE A 1 196 ? 3.898 9.222 6.802 1.00 95.69 196 ILE A O 1
ATOM 1540 N N . HIS A 1 197 ? 6.077 9.730 6.745 1.00 96.00 197 HIS A N 1
ATOM 1541 C CA . HIS A 1 197 ? 6.309 9.403 8.149 1.00 96.00 197 HIS A CA 1
ATOM 1542 C C . HIS A 1 197 ? 5.467 10.270 9.094 1.00 96.00 197 HIS A C 1
ATOM 1544 O O . HIS A 1 197 ? 4.888 9.737 10.042 1.00 96.00 197 HIS A O 1
ATOM 1550 N N . GLN A 1 198 ? 5.342 11.572 8.825 1.00 95.38 198 GLN A N 1
ATOM 1551 C CA . GLN A 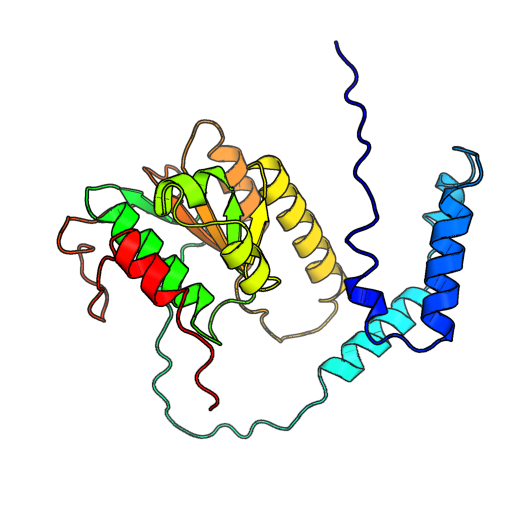1 198 ? 4.485 12.468 9.598 1.00 95.38 198 GLN A CA 1
ATOM 1552 C C . GLN A 1 198 ? 3.011 12.039 9.536 1.00 95.38 198 GLN A C 1
ATOM 1554 O O . GLN A 1 198 ? 2.347 12.001 10.573 1.00 95.38 198 GLN A O 1
ATOM 1559 N N . THR A 1 199 ? 2.506 11.653 8.361 1.00 94.75 199 THR A N 1
ATOM 1560 C CA . THR A 1 199 ? 1.145 11.116 8.210 1.00 94.75 199 THR A CA 1
ATOM 1561 C C . THR A 1 199 ? 0.950 9.853 9.050 1.00 94.75 199 THR A C 1
ATOM 1563 O O . THR A 1 199 ? -0.043 9.747 9.768 1.00 94.75 199 THR A O 1
ATOM 1566 N N . LEU A 1 200 ? 1.914 8.924 9.044 1.00 94.56 200 LEU A N 1
ATOM 1567 C CA . LEU A 1 200 ? 1.843 7.702 9.859 1.00 94.56 200 LEU A CA 1
ATOM 1568 C C . LEU A 1 200 ? 1.834 7.995 11.364 1.00 94.56 200 LEU A C 1
ATOM 1570 O O . LEU A 1 200 ? 1.109 7.340 12.105 1.00 94.56 200 LEU A O 1
ATOM 1574 N N . GLN A 1 201 ? 2.583 9.000 11.829 1.00 92.56 201 GLN A N 1
ATOM 1575 C CA . GLN A 1 201 ? 2.579 9.402 13.243 1.00 92.56 201 GLN A CA 1
ATOM 1576 C C . GLN A 1 201 ? 1.219 9.933 13.710 1.00 92.56 201 GLN A C 1
ATOM 1578 O O . GLN A 1 201 ? 0.861 9.769 14.878 1.00 92.56 201 GLN A O 1
ATOM 1583 N N . ASN A 1 202 ? 0.456 10.544 12.804 1.00 88.31 202 ASN A N 1
ATOM 1584 C CA . ASN A 1 202 ? -0.872 11.078 13.092 1.00 88.31 202 ASN A CA 1
ATOM 1585 C C . ASN A 1 202 ? -1.981 10.022 12.966 1.00 88.31 202 ASN A C 1
ATOM 1587 O O . ASN A 1 202 ? -3.134 10.306 13.304 1.00 88.31 202 ASN A O 1
ATOM 1591 N N . TRP A 1 203 ? -1.645 8.807 12.516 1.00 86.88 203 TRP A N 1
ATOM 1592 C CA . TRP A 1 203 ? -2.608 7.755 12.226 1.00 86.88 203 TRP A CA 1
ATOM 1593 C C . TRP A 1 203 ? -2.460 6.537 13.148 1.00 86.88 203 TRP A C 1
ATOM 1595 O O . TRP A 1 203 ? -1.477 5.803 13.060 1.00 86.88 203 TRP A O 1
ATOM 1605 N N . PRO A 1 204 ? -3.443 6.242 14.017 1.00 75.62 204 PRO A N 1
ATOM 1606 C CA . PRO A 1 204 ? -3.279 5.198 15.030 1.00 75.62 204 PRO A CA 1
ATOM 1607 C C . PRO A 1 204 ? -3.369 3.767 14.476 1.00 75.62 204 PRO A C 1
ATOM 1609 O O . PRO A 1 204 ? -2.787 2.850 15.057 1.00 75.62 204 PRO A O 1
ATOM 1612 N N . ASP A 1 205 ? -4.093 3.552 13.374 1.00 87.75 205 ASP A N 1
ATOM 1613 C CA . ASP A 1 205 ? -4.358 2.209 12.845 1.00 87.75 205 ASP A CA 1
ATOM 1614 C C . ASP A 1 205 ? -4.227 2.134 11.318 1.00 87.75 205 ASP A C 1
ATOM 1616 O O . ASP A 1 205 ? -5.189 1.946 10.573 1.00 87.75 205 ASP A O 1
ATOM 1620 N N . ILE A 1 206 ? -2.994 2.327 10.852 1.00 93.50 206 ILE A N 1
ATOM 1621 C CA . ILE A 1 206 ? -2.596 2.161 9.454 1.00 93.50 206 ILE A CA 1
ATOM 1622 C C . ILE A 1 206 ? -1.499 1.101 9.349 1.00 93.50 206 ILE A C 1
ATOM 1624 O O . ILE A 1 206 ? -0.604 1.005 10.193 1.00 93.50 206 ILE A O 1
ATOM 1628 N N . ILE A 1 207 ? -1.572 0.282 8.308 1.00 95.94 207 ILE A N 1
ATOM 1629 C CA . ILE A 1 207 ? -0.502 -0.615 7.886 1.00 95.94 207 ILE A CA 1
ATOM 1630 C C . ILE A 1 207 ? 0.074 -0.004 6.614 1.00 95.94 207 ILE A C 1
ATOM 1632 O O . ILE A 1 207 ? -0.573 -0.038 5.574 1.00 95.94 207 ILE A O 1
ATOM 1636 N N . ALA A 1 208 ? 1.269 0.574 6.698 1.00 97.50 208 ALA A N 1
ATOM 1637 C CA . ALA A 1 208 ? 1.929 1.182 5.548 1.00 97.50 208 ALA A CA 1
ATOM 1638 C C . ALA A 1 208 ? 3.021 0.263 4.997 1.00 97.50 208 ALA A C 1
ATOM 1640 O O . ALA A 1 208 ? 4.000 -0.036 5.690 1.00 97.50 208 ALA A O 1
ATOM 1641 N N . LEU A 1 209 ? 2.835 -0.178 3.753 1.00 98.00 209 LEU A N 1
ATOM 1642 C CA . LEU A 1 209 ? 3.777 -1.008 3.010 1.00 98.00 209 LEU A CA 1
ATOM 1643 C C . LEU A 1 209 ? 4.451 -0.151 1.937 1.00 98.00 209 LEU A C 1
ATOM 1645 O O . LEU A 1 209 ? 3.798 0.349 1.022 1.00 98.00 209 LEU A O 1
ATOM 1649 N N . ILE A 1 210 ? 5.761 0.030 2.077 1.00 98.38 210 ILE A N 1
ATOM 1650 C CA . ILE A 1 210 ? 6.523 1.051 1.364 1.00 98.38 210 ILE A CA 1
ATOM 1651 C C . ILE A 1 210 ? 7.517 0.362 0.435 1.00 98.38 210 ILE A C 1
ATOM 1653 O O . ILE A 1 210 ? 8.388 -0.391 0.869 1.00 98.38 210 ILE A O 1
ATOM 1657 N N . ALA A 1 211 ? 7.400 0.610 -0.861 1.00 97.81 211 ALA A N 1
ATOM 1658 C CA . ALA A 1 211 ? 8.364 0.108 -1.824 1.00 97.81 211 ALA A CA 1
ATOM 1659 C C . ALA A 1 211 ? 9.673 0.899 -1.741 1.00 97.81 211 ALA A C 1
ATOM 1661 O O . ALA A 1 211 ? 9.665 2.130 -1.750 1.00 97.81 211 ALA A O 1
ATOM 1662 N N . GLY A 1 212 ? 10.801 0.195 -1.685 1.00 97.31 212 GLY A N 1
ATOM 1663 C CA . GLY A 1 212 ? 12.122 0.792 -1.528 1.00 97.31 212 GLY A CA 1
ATOM 1664 C C . GLY A 1 212 ? 12.597 0.861 -0.074 1.00 97.31 212 GLY A C 1
ATOM 1665 O O . GLY A 1 212 ? 11.964 0.358 0.856 1.00 97.31 212 GLY A O 1
ATOM 1666 N N . GLY A 1 213 ? 13.773 1.466 0.109 1.00 96.38 213 GLY A N 1
ATOM 1667 C CA . GLY A 1 213 ? 14.370 1.654 1.429 1.00 96.38 213 GLY A CA 1
ATOM 1668 C C . GLY A 1 213 ? 13.569 2.651 2.260 1.00 96.38 213 GLY A C 1
ATOM 1669 O O . GLY A 1 213 ? 13.211 3.722 1.766 1.00 96.38 213 GLY A O 1
ATOM 1670 N N . TRP A 1 214 ? 13.306 2.312 3.520 1.00 97.25 214 TRP A N 1
ATOM 1671 C CA . TRP A 1 214 ? 12.520 3.137 4.429 1.00 97.25 214 TRP A CA 1
ATOM 1672 C C . TRP A 1 214 ? 13.373 3.634 5.607 1.00 97.25 214 TRP A C 1
ATOM 1674 O O . TRP A 1 214 ? 13.746 2.831 6.463 1.00 97.25 214 TRP A O 1
ATOM 1684 N N . PRO A 1 215 ? 13.705 4.938 5.673 1.00 96.75 215 PRO A N 1
ATOM 1685 C CA . PRO A 1 215 ? 14.627 5.467 6.682 1.00 96.75 215 PRO A CA 1
ATOM 1686 C C . PRO A 1 215 ? 14.009 5.616 8.078 1.00 96.75 215 PRO A C 1
ATOM 1688 O O . PRO A 1 215 ? 14.741 5.777 9.053 1.00 96.75 215 PRO A O 1
ATOM 1691 N N . HIS A 1 216 ? 12.679 5.574 8.192 1.00 96.44 216 HIS A N 1
ATOM 1692 C CA . HIS A 1 216 ? 11.973 5.834 9.448 1.00 96.44 216 HIS A CA 1
ATOM 1693 C C . HIS A 1 216 ? 11.469 4.569 10.150 1.00 96.44 216 HIS A C 1
ATOM 1695 O O . HIS A 1 216 ? 10.818 4.679 11.180 1.00 96.44 216 HIS A O 1
ATOM 1701 N N . GLY A 1 217 ? 11.747 3.376 9.624 1.00 95.31 217 GLY A N 1
ATOM 1702 C CA . GLY A 1 217 ? 11.257 2.112 10.172 1.00 95.31 217 GLY A CA 1
ATOM 1703 C C . GLY A 1 217 ? 12.028 0.909 9.623 1.00 95.31 217 GLY A C 1
ATOM 1704 O O . GLY A 1 217 ? 13.070 1.079 8.987 1.00 95.31 217 GLY A O 1
ATOM 1705 N N . PRO A 1 218 ? 11.553 -0.324 9.860 1.00 96.38 218 PRO A N 1
ATOM 1706 C CA . PRO A 1 218 ? 12.206 -1.510 9.327 1.00 96.38 218 PRO A CA 1
ATOM 1707 C C . PRO A 1 218 ? 12.165 -1.519 7.796 1.00 96.38 218 PRO A C 1
ATOM 1709 O O . PRO A 1 218 ? 11.174 -1.131 7.179 1.00 96.38 218 PRO A O 1
ATOM 1712 N N . THR A 1 219 ? 13.247 -2.006 7.191 1.00 96.69 219 THR A N 1
ATOM 1713 C CA . THR A 1 219 ? 13.318 -2.323 5.763 1.00 96.69 219 THR A CA 1
ATOM 1714 C C . THR A 1 219 ? 13.685 -3.793 5.619 1.00 96.69 219 THR A C 1
ATOM 1716 O O . THR A 1 219 ? 14.717 -4.226 6.134 1.00 96.69 219 THR A O 1
ATOM 1719 N N . HIS A 1 220 ? 12.854 -4.561 4.921 1.00 94.75 220 HIS A N 1
ATOM 1720 C CA . HIS A 1 220 ? 13.087 -5.979 4.673 1.00 94.75 220 HIS A CA 1
ATOM 1721 C C . HIS A 1 220 ? 13.672 -6.203 3.283 1.00 94.75 220 HIS A C 1
ATOM 1723 O O . HIS A 1 220 ? 13.164 -5.686 2.287 1.00 94.75 220 HIS A O 1
ATOM 1729 N N . LEU A 1 221 ? 14.718 -7.025 3.225 1.00 94.69 221 LEU A N 1
ATOM 1730 C CA . LEU A 1 221 ? 15.216 -7.584 1.977 1.00 94.69 221 LEU A CA 1
ATOM 1731 C C . LEU A 1 221 ? 14.360 -8.794 1.598 1.00 94.69 221 LEU A C 1
ATOM 1733 O O . LEU A 1 221 ? 14.275 -9.769 2.349 1.00 94.69 221 LEU A O 1
ATOM 1737 N N . ILE A 1 222 ? 13.720 -8.708 0.438 1.00 95.38 222 ILE A N 1
ATOM 1738 C CA . ILE A 1 222 ? 12.905 -9.763 -0.146 1.00 95.38 222 ILE A CA 1
ATOM 1739 C C . ILE A 1 222 ? 13.661 -10.311 -1.347 1.00 95.38 222 ILE A C 1
ATOM 1741 O O . ILE A 1 222 ? 13.793 -9.662 -2.389 1.00 95.38 222 ILE A O 1
ATOM 1745 N N . GLU A 1 223 ? 14.178 -11.516 -1.171 1.00 93.44 223 GLU A N 1
ATOM 1746 C CA . GLU A 1 223 ? 14.862 -12.252 -2.220 1.00 93.44 223 GLU A CA 1
ATOM 1747 C C . GLU A 1 223 ? 13.845 -12.799 -3.228 1.00 93.44 223 GLU A C 1
ATOM 1749 O O . GLU A 1 223 ? 12.634 -12.779 -2.994 1.00 93.44 223 GLU A O 1
ATOM 1754 N N . ALA A 1 224 ? 14.322 -13.306 -4.366 1.00 89.88 224 ALA A N 1
ATOM 1755 C CA . ALA A 1 224 ? 13.449 -13.852 -5.408 1.00 89.88 224 ALA A CA 1
ATOM 1756 C C . ALA A 1 224 ? 12.628 -15.069 -4.929 1.00 89.88 224 ALA A C 1
ATOM 1758 O O . ALA A 1 224 ? 11.600 -15.383 -5.522 1.00 89.88 224 ALA A O 1
ATOM 1759 N N . ASP A 1 225 ? 13.077 -15.737 -3.861 1.00 84.56 225 ASP A N 1
ATOM 1760 C CA . ASP A 1 225 ? 12.417 -16.872 -3.212 1.00 84.56 225 ASP A CA 1
ATOM 1761 C C . ASP A 1 225 ? 11.560 -16.478 -1.991 1.00 84.56 225 ASP A C 1
ATOM 1763 O O . ASP A 1 225 ? 10.902 -17.343 -1.413 1.00 84.56 225 ASP A O 1
ATOM 1767 N N . GLY A 1 226 ? 11.530 -15.198 -1.598 1.00 84.75 226 GLY A N 1
ATOM 1768 C CA . GLY A 1 226 ? 10.704 -14.701 -0.493 1.00 84.75 226 GLY A CA 1
ATOM 1769 C C . GLY A 1 226 ? 11.448 -13.884 0.574 1.00 84.75 226 GLY A C 1
ATOM 1770 O O . GLY A 1 226 ? 12.643 -13.601 0.458 1.00 84.75 226 GLY A O 1
ATOM 1771 N N . PRO A 1 227 ? 10.740 -13.468 1.644 1.00 81.69 227 PRO A N 1
ATOM 1772 C CA . PRO A 1 227 ? 11.341 -12.739 2.760 1.00 81.69 227 PRO A CA 1
ATOM 1773 C C . PRO A 1 227 ? 12.296 -13.618 3.571 1.00 81.69 227 PRO A C 1
ATOM 1775 O O . PRO A 1 227 ? 12.021 -14.797 3.799 1.00 81.69 227 PRO A O 1
ATOM 1778 N N . ARG A 1 228 ? 13.363 -13.024 4.119 1.00 77.62 228 ARG A N 1
ATOM 1779 C CA . ARG A 1 228 ? 14.222 -13.672 5.124 1.00 77.62 228 ARG A CA 1
ATOM 1780 C C . ARG A 1 228 ? 14.266 -12.835 6.415 1.00 77.62 228 ARG A C 1
ATOM 1782 O O . ARG A 1 228 ? 14.679 -11.678 6.355 1.00 77.62 228 ARG A O 1
ATOM 1789 N N . PRO A 1 229 ? 13.877 -13.389 7.584 1.00 73.00 229 PRO A N 1
ATOM 1790 C CA . PRO A 1 229 ? 13.335 -14.735 7.795 1.00 73.00 229 PRO A CA 1
ATOM 1791 C C . PRO A 1 229 ? 11.937 -14.911 7.179 1.00 73.00 229 PRO A C 1
ATOM 1793 O O . PRO A 1 229 ? 11.168 -13.957 7.079 1.00 73.00 229 PRO A O 1
ATOM 1796 N N . LEU A 1 230 ? 11.616 -16.149 6.789 1.00 62.19 230 LEU A N 1
ATOM 1797 C CA . LEU A 1 230 ? 10.307 -16.487 6.236 1.00 62.19 230 LEU A CA 1
ATOM 1798 C C . LEU A 1 230 ? 9.231 -16.285 7.314 1.00 62.19 230 LEU A C 1
ATOM 1800 O O . LEU A 1 230 ? 9.400 -16.757 8.445 1.00 62.19 230 LEU A O 1
ATOM 1804 N N . PRO A 1 231 ? 8.113 -15.613 7.004 1.00 70.38 231 PRO A N 1
ATOM 1805 C CA . PRO A 1 231 ? 6.977 -15.592 7.909 1.00 70.38 231 PRO A CA 1
ATOM 1806 C C . PRO A 1 231 ? 6.426 -17.007 8.099 1.00 70.38 231 PRO A C 1
ATOM 1808 O O . PRO A 1 231 ? 6.705 -17.928 7.337 1.00 70.38 231 PRO A O 1
ATOM 1811 N N . ARG A 1 232 ? 5.610 -17.188 9.141 1.00 74.38 232 ARG A N 1
ATOM 1812 C CA . ARG A 1 232 ? 5.115 -18.507 9.589 1.00 74.38 232 ARG A CA 1
ATOM 1813 C C . ARG A 1 232 ? 4.276 -19.272 8.554 1.00 74.38 232 ARG A C 1
ATOM 1815 O O . ARG A 1 232 ? 3.890 -20.405 8.816 1.00 74.38 232 ARG A O 1
ATOM 1822 N N . ARG A 1 233 ? 3.969 -18.654 7.414 1.00 73.12 233 ARG A N 1
ATOM 1823 C CA . ARG A 1 233 ? 3.212 -19.233 6.307 1.00 73.12 233 ARG A CA 1
ATOM 1824 C C . ARG A 1 233 ? 3.991 -19.050 5.001 1.00 73.12 233 ARG A C 1
ATOM 1826 O O . ARG A 1 233 ? 4.634 -18.008 4.850 1.00 73.12 233 ARG A O 1
ATOM 1833 N N . PRO A 1 234 ? 3.917 -20.014 4.069 1.00 76.06 234 PRO A N 1
ATOM 1834 C CA . PRO A 1 234 ? 4.469 -19.830 2.734 1.00 76.06 234 PRO A CA 1
ATOM 1835 C C . PRO A 1 234 ? 3.825 -18.607 2.070 1.00 76.06 234 PRO A C 1
ATOM 1837 O O . PRO A 1 234 ? 2.637 -18.333 2.270 1.00 76.06 234 PRO A O 1
ATOM 1840 N N . ILE A 1 235 ? 4.632 -17.856 1.324 1.00 84.31 235 ILE A N 1
ATOM 1841 C CA . ILE A 1 235 ? 4.181 -16.714 0.532 1.00 84.31 235 ILE A CA 1
ATOM 1842 C C . ILE A 1 235 ? 4.494 -17.020 -0.918 1.00 84.31 235 ILE A C 1
ATOM 1844 O O . ILE A 1 235 ? 5.660 -17.163 -1.279 1.00 84.31 235 ILE A O 1
ATOM 1848 N N . ASP A 1 236 ? 3.455 -17.028 -1.739 1.00 89.50 236 ASP A N 1
ATOM 1849 C CA . ASP A 1 236 ? 3.615 -17.028 -3.182 1.00 89.50 236 ASP A CA 1
ATOM 1850 C C . ASP A 1 236 ? 3.857 -15.585 -3.622 1.00 89.50 236 ASP A C 1
ATOM 1852 O O . ASP A 1 236 ? 2.986 -14.728 -3.451 1.00 89.50 236 ASP A O 1
ATOM 1856 N N . LEU A 1 237 ? 5.058 -15.286 -4.125 1.00 93.62 237 LEU A N 1
ATOM 1857 C CA . LEU A 1 237 ? 5.376 -13.981 -4.704 1.00 93.62 237 LEU A CA 1
ATOM 1858 C C . LEU A 1 237 ? 4.735 -13.894 -6.090 1.00 93.62 237 LEU A C 1
ATOM 1860 O O . LEU A 1 237 ? 5.167 -14.580 -7.016 1.00 93.62 237 LEU A O 1
ATOM 1864 N N . LEU A 1 238 ? 3.703 -13.065 -6.235 1.00 95.19 238 LEU A N 1
ATOM 1865 C CA . LEU A 1 238 ? 2.941 -13.008 -7.479 1.00 95.19 238 LEU A CA 1
ATOM 1866 C C . LEU A 1 238 ? 3.675 -12.191 -8.546 1.00 95.19 238 LEU A C 1
ATOM 1868 O O . LEU A 1 238 ? 4.212 -11.111 -8.277 1.00 95.19 238 LEU A O 1
ATOM 1872 N N . SER A 1 239 ? 3.647 -12.665 -9.789 1.00 95.19 239 SER A N 1
ATOM 1873 C CA . SER A 1 239 ? 3.892 -11.815 -10.956 1.00 95.19 239 SER A CA 1
ATOM 1874 C C . SER A 1 239 ? 2.718 -10.841 -11.168 1.00 95.19 239 SER A C 1
ATOM 1876 O O . SER A 1 239 ? 1.634 -11.068 -10.618 1.00 95.19 239 SER A O 1
ATOM 1878 N N . PRO A 1 240 ? 2.875 -9.777 -11.980 1.00 95.00 240 PRO A N 1
ATOM 1879 C CA . PRO A 1 240 ? 1.757 -8.906 -12.350 1.00 95.00 240 PRO A CA 1
ATOM 1880 C C . PRO A 1 240 ? 0.552 -9.689 -12.887 1.00 95.00 240 PRO A C 1
ATOM 1882 O O . PRO A 1 240 ? -0.561 -9.523 -12.401 1.00 95.00 240 PRO A O 1
ATOM 1885 N N . GLN A 1 241 ? 0.780 -10.618 -13.820 1.00 94.69 241 GLN A N 1
ATOM 1886 C CA . GLN A 1 241 ? -0.286 -11.393 -14.462 1.00 94.69 241 GLN A CA 1
ATOM 1887 C C . GLN A 1 241 ? -1.001 -12.324 -13.479 1.00 94.69 241 GLN A C 1
ATOM 1889 O O . GLN A 1 241 ? -2.221 -12.437 -13.522 1.00 94.69 241 GLN A O 1
ATOM 1894 N N . GLN A 1 242 ? -0.259 -12.978 -12.578 1.00 95.06 242 GLN A N 1
ATOM 1895 C CA . GLN A 1 242 ? -0.855 -13.853 -11.564 1.00 95.06 242 GLN A CA 1
ATOM 1896 C C . GLN A 1 242 ? -1.713 -13.065 -10.571 1.00 95.06 242 GLN A C 1
ATOM 1898 O O . GLN A 1 242 ? -2.775 -13.533 -10.162 1.00 95.06 242 GLN A O 1
ATOM 1903 N N . ALA A 1 243 ? -1.262 -11.866 -10.197 1.00 94.62 243 ALA A N 1
ATOM 1904 C CA . ALA A 1 243 ? -2.010 -10.995 -9.308 1.00 94.62 243 ALA A CA 1
ATOM 1905 C C . ALA A 1 243 ? -3.300 -10.490 -9.966 1.00 94.62 243 ALA A C 1
ATOM 1907 O O . ALA A 1 243 ? -4.364 -10.625 -9.373 1.00 94.62 243 ALA A O 1
ATOM 1908 N N . ILE A 1 244 ? -3.237 -10.020 -11.215 1.00 94.88 244 ILE A N 1
ATOM 1909 C CA . ILE A 1 244 ? -4.430 -9.602 -11.966 1.00 94.88 244 ILE A CA 1
ATOM 1910 C C . ILE A 1 244 ? -5.409 -10.762 -12.153 1.00 94.88 244 ILE A C 1
ATOM 1912 O O . ILE A 1 244 ? -6.583 -10.608 -11.843 1.00 94.88 244 ILE A O 1
ATOM 1916 N N . ALA A 1 245 ? -4.934 -11.949 -12.540 1.00 93.81 245 ALA A N 1
ATOM 1917 C CA . ALA A 1 245 ? -5.792 -13.129 -12.665 1.00 93.81 245 ALA A CA 1
ATOM 1918 C C . ALA A 1 245 ? -6.493 -13.504 -11.345 1.00 93.81 245 ALA A C 1
ATOM 1920 O O . ALA A 1 245 ? -7.594 -14.043 -11.359 1.00 93.81 245 ALA A O 1
ATOM 1921 N N . SER A 1 246 ? -5.867 -13.208 -10.203 1.00 92.44 246 SER A N 1
ATOM 1922 C CA . SER A 1 246 ? -6.463 -13.425 -8.879 1.00 92.44 246 SER A CA 1
ATOM 1923 C C . SER A 1 246 ? -7.493 -12.353 -8.504 1.00 92.44 246 SER A C 1
ATOM 1925 O O . SER A 1 246 ? -8.367 -12.616 -7.682 1.00 92.44 246 SER A O 1
ATOM 1927 N N . LEU A 1 247 ? -7.388 -11.151 -9.079 1.00 91.19 247 LEU A N 1
ATOM 1928 C CA . LEU A 1 247 ? -8.343 -10.053 -8.897 1.00 91.19 247 LEU A CA 1
ATOM 1929 C C . LEU A 1 247 ? -9.531 -10.131 -9.863 1.00 91.19 247 LEU A C 1
ATOM 1931 O O . LEU A 1 247 ? -10.580 -9.578 -9.557 1.00 91.19 247 LEU A O 1
ATOM 1935 N N . ASP A 1 248 ? -9.363 -10.814 -10.993 1.00 85.88 248 ASP A N 1
ATOM 1936 C CA . ASP A 1 248 ? -10.364 -10.977 -12.055 1.00 85.88 248 ASP A CA 1
ATOM 1937 C C . ASP A 1 248 ? -11.282 -12.197 -11.834 1.00 85.88 248 ASP A C 1
ATOM 1939 O O . ASP A 1 248 ? -12.026 -12.602 -12.724 1.00 85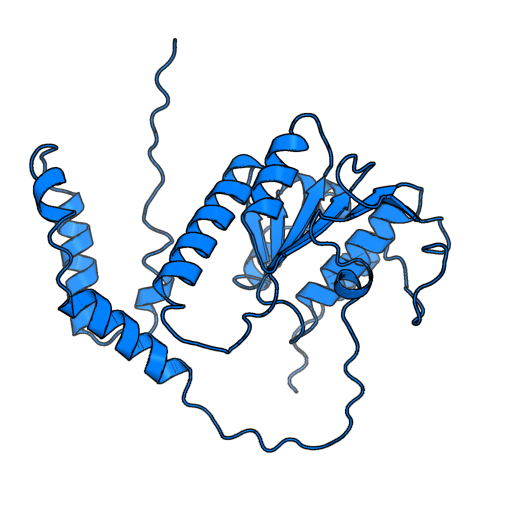.88 248 ASP A O 1
ATOM 1943 N N . VAL A 1 249 ? -11.227 -12.843 -10.660 1.00 69.38 249 VAL A N 1
ATOM 1944 C CA . VAL A 1 249 ? -12.067 -14.016 -10.383 1.00 69.38 249 VAL A CA 1
ATOM 1945 C C . VAL A 1 249 ? -13.532 -13.566 -10.312 1.00 69.38 249 VAL A C 1
ATOM 1947 O O . VAL A 1 249 ? -13.892 -12.845 -9.380 1.00 69.38 249 VAL A O 1
ATOM 1950 N N . PRO A 1 250 ? -14.399 -13.996 -11.250 1.00 54.16 250 PRO A N 1
ATOM 1951 C CA . PRO A 1 250 ? -15.807 -13.639 -11.217 1.00 54.16 250 PRO A CA 1
ATOM 1952 C C . PRO A 1 250 ? -16.435 -14.229 -9.958 1.00 54.16 250 PRO A C 1
ATOM 1954 O O . PRO A 1 250 ? -16.186 -15.397 -9.649 1.00 54.16 250 PRO A O 1
ATOM 1957 N N . ASP A 1 251 ? -17.240 -13.422 -9.259 1.00 51.41 251 ASP A N 1
ATOM 1958 C CA . ASP A 1 251 ? -18.046 -13.819 -8.101 1.00 51.41 251 ASP A CA 1
ATOM 1959 C C . ASP A 1 251 ? -18.626 -15.227 -8.319 1.00 51.41 251 ASP A C 1
ATOM 1961 O O . ASP A 1 251 ? -19.599 -15.423 -9.050 1.00 51.41 251 ASP A O 1
ATOM 1965 N N . GLN A 1 252 ? -18.009 -16.238 -7.703 1.00 38.25 252 GLN A N 1
ATOM 1966 C CA . GLN A 1 252 ? -18.634 -17.541 -7.5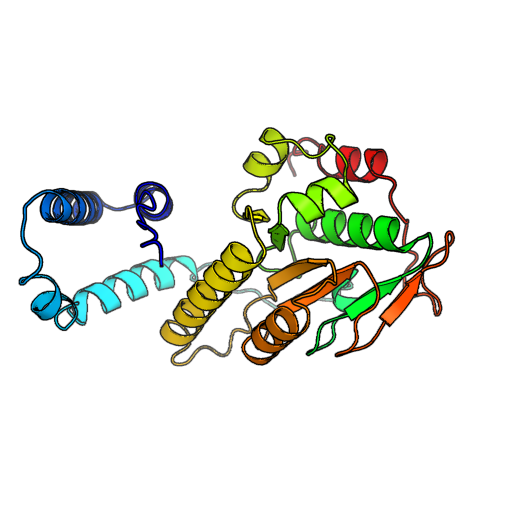51 1.00 38.25 252 GLN A CA 1
ATOM 1967 C C . GLN A 1 252 ? -19.714 -17.343 -6.484 1.00 38.25 252 GLN A C 1
ATOM 1969 O O . GLN A 1 252 ? -19.364 -17.031 -5.338 1.00 38.25 252 GLN A O 1
ATOM 1974 N N . PRO A 1 253 ? -21.010 -17.468 -6.828 1.00 38.44 253 PRO A N 1
ATOM 1975 C CA . PRO A 1 253 ? -22.070 -17.334 -5.843 1.00 38.44 253 PRO A CA 1
ATOM 1976 C C . PRO A 1 253 ? -21.846 -18.391 -4.759 1.00 38.44 253 PRO A C 1
ATOM 1978 O O . PRO A 1 253 ? -21.786 -19.586 -5.050 1.00 38.44 253 PRO A O 1
ATOM 1981 N N . SER A 1 254 ? -21.641 -17.913 -3.531 1.00 40.03 254 SER A N 1
ATOM 1982 C CA . SER A 1 254 ? -21.567 -18.738 -2.321 1.00 40.03 254 SER A CA 1
ATOM 1983 C C . SER A 1 254 ? -22.961 -19.183 -1.899 1.00 40.03 254 SER A C 1
ATOM 1985 O O . SER A 1 254 ? -23.886 -18.345 -2.013 1.00 40.03 254 SER A O 1
#

Radius of gyration: 21.17 Å; Cα contacts (8 Å, |Δi|>4): 283; chains: 1; bounding box: 53×59×41 Å

Secondary structure (DSSP, 8-state):
-PPP-----TTSTTHHHHTT--HHHHHHHHHHHHHTTS--TTTHHHHTT---HHHHHHHHHHHHTTS----------------HHHHT--TT-EEEESTTHHHHHHHHHHHHHH-SSS-S-EEEEHHHHHHHHGGGS-HHHHHHTTTTEEEESSHHHHHHHHHHHHHHHHHH-SS----PPPEEEEEE-STTHHHHHHHHHT-TTEEEEEEB--TTS-EEEEETTEESSPPSS------HHHHHHHH-------

Organism: NCBI:txid2530368

Solvent-accessible surface area (backbone atoms only — not comparable to full-atom values): 15262 Å² total; per-residue (Å²): 143,80,86,83,82,89,81,78,81,77,70,69,75,55,53,80,61,57,82,80,49,60,76,71,54,54,51,52,53,51,50,55,58,55,56,72,76,54,90,60,88,78,56,58,79,64,48,78,80,55,77,48,71,62,62,58,50,51,54,50,52,61,53,56,66,71,68,74,70,77,92,77,75,90,77,76,91,71,80,76,78,74,51,66,55,64,78,54,56,35,78,56,23,26,14,29,31,60,82,19,26,57,17,45,51,36,32,30,51,44,49,56,69,73,39,95,62,83,51,62,36,35,40,34,29,50,65,50,49,35,71,52,33,45,85,72,67,45,71,65,60,51,58,69,42,49,81,45,45,45,74,31,82,38,70,65,53,47,49,52,52,46,56,51,52,53,52,49,50,58,71,68,55,78,81,67,87,71,79,73,57,30,36,36,36,47,46,66,55,60,96,61,46,65,58,55,45,53,54,34,74,77,43,95,56,54,34,34,45,27,43,34,75,37,95,75,40,59,58,45,57,14,39,82,88,39,52,72,78,67,64,102,57,92,71,74,63,29,52,48,67,58,34,46,59,67,70,64,61,72,86,73,87,127

pLDDT: mean 73.88, std 24.24, range [28.33, 98.38]

Mean predicted aligned error: 14.56 Å